Protein AF-A0A357C9I3-F1 (afdb_monomer)

Structure (mmCIF, N/CA/C/O backbone):
data_AF-A0A357C9I3-F1
#
_entry.id   AF-A0A357C9I3-F1
#
loop_
_atom_site.group_PDB
_atom_site.id
_atom_site.type_symbol
_atom_site.label_atom_id
_atom_site.label_alt_id
_atom_site.label_comp_id
_atom_site.label_asym_id
_atom_site.label_entity_id
_atom_site.label_seq_id
_atom_site.pdbx_PDB_ins_code
_atom_site.Cartn_x
_atom_site.Cartn_y
_atom_site.Cartn_z
_atom_site.occupancy
_atom_site.B_iso_or_equiv
_atom_site.auth_seq_id
_atom_site.auth_comp_id
_atom_site.auth_asym_id
_atom_site.auth_atom_id
_atom_site.pdbx_PDB_model_num
ATOM 1 N N . MET A 1 1 ? 7.315 -17.056 65.238 1.00 53.97 1 MET A N 1
ATOM 2 C CA . MET A 1 1 ? 7.729 -16.270 64.051 1.00 53.97 1 MET A CA 1
ATOM 3 C C . MET A 1 1 ? 7.420 -16.934 62.692 1.00 53.97 1 MET A C 1
ATOM 5 O O . MET A 1 1 ? 7.512 -16.251 61.689 1.00 53.97 1 MET A O 1
ATOM 9 N N . LYS A 1 2 ? 6.971 -18.204 62.608 1.00 52.25 2 LYS A N 1
ATOM 10 C CA . LYS A 1 2 ? 6.707 -18.897 61.319 1.00 52.25 2 LYS A CA 1
ATOM 11 C C . LYS A 1 2 ? 5.299 -18.720 60.702 1.00 52.25 2 LYS A C 1
ATOM 13 O O . LYS A 1 2 ? 5.107 -19.086 59.552 1.00 52.25 2 LYS A O 1
ATOM 18 N N . LYS A 1 3 ? 4.317 -18.149 61.418 1.00 48.59 3 LYS A N 1
ATOM 19 C CA . LYS A 1 3 ? 2.920 -18.016 60.932 1.00 48.59 3 LYS A CA 1
ATOM 20 C C . LYS A 1 3 ? 2.647 -16.749 60.100 1.00 48.59 3 LYS A C 1
ATOM 22 O O . LYS A 1 3 ? 1.675 -16.714 59.362 1.00 48.59 3 LYS A O 1
ATOM 27 N N . VAL A 1 4 ? 3.523 -15.743 60.174 1.00 53.44 4 VAL A N 1
ATOM 28 C CA . VAL A 1 4 ? 3.390 -14.475 59.422 1.00 53.44 4 VAL A CA 1
ATOM 29 C C . VAL A 1 4 ? 3.926 -14.606 57.984 1.00 53.44 4 VAL A C 1
ATOM 31 O O . VAL A 1 4 ? 3.469 -13.918 57.079 1.00 5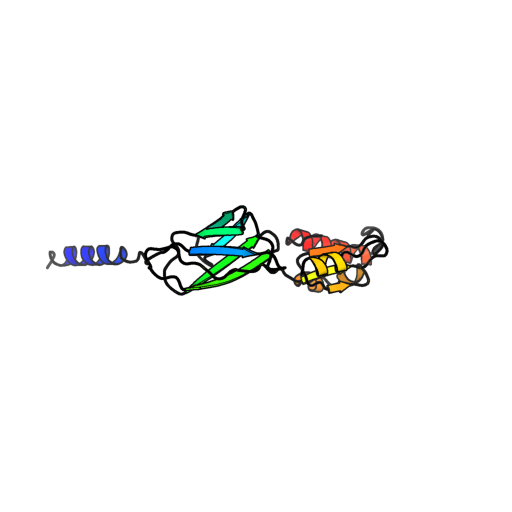3.44 4 VAL A O 1
ATOM 34 N N . MET A 1 5 ? 4.835 -15.558 57.743 1.00 54.00 5 MET A N 1
ATOM 35 C CA . MET A 1 5 ? 5.530 -15.729 56.459 1.00 54.00 5 MET A CA 1
ATOM 36 C C . MET A 1 5 ? 4.681 -16.414 55.371 1.00 54.00 5 MET A C 1
ATOM 38 O O . MET A 1 5 ? 4.987 -16.279 54.195 1.00 54.00 5 MET A O 1
ATOM 42 N N . ILE A 1 6 ? 3.600 -17.113 55.742 1.00 55.16 6 ILE A N 1
ATOM 43 C CA . ILE A 1 6 ? 2.678 -17.770 54.792 1.00 55.16 6 ILE A CA 1
ATOM 44 C C . ILE A 1 6 ? 1.629 -16.779 54.260 1.00 55.16 6 ILE A C 1
ATOM 46 O O . ILE A 1 6 ? 1.282 -16.825 53.083 1.00 55.16 6 ILE A O 1
ATOM 50 N N . GLY A 1 7 ? 1.175 -15.832 55.091 1.00 49.38 7 GLY A N 1
ATOM 51 C CA . GLY A 1 7 ? 0.231 -14.788 54.670 1.00 49.38 7 GLY A CA 1
ATOM 52 C C . GLY A 1 7 ? 0.848 -13.769 53.706 1.00 49.38 7 GLY A C 1
ATOM 53 O O . GLY A 1 7 ? 0.184 -13.329 52.774 1.00 49.38 7 GLY A O 1
ATOM 54 N N . LEU A 1 8 ? 2.136 -13.446 53.877 1.00 55.34 8 LEU A N 1
ATOM 55 C CA . LEU A 1 8 ? 2.838 -12.471 53.032 1.00 55.34 8 LEU A CA 1
ATOM 56 C C . LEU A 1 8 ? 3.082 -12.991 51.601 1.00 55.34 8 LEU A C 1
ATOM 58 O O . LEU A 1 8 ? 2.988 -12.230 50.641 1.00 55.34 8 LEU A O 1
ATOM 62 N N . VAL A 1 9 ? 3.324 -14.299 51.454 1.00 55.66 9 VAL A N 1
ATOM 63 C CA . VAL A 1 9 ? 3.490 -14.967 50.151 1.00 55.66 9 VAL A CA 1
ATOM 64 C C . VAL A 1 9 ? 2.160 -15.040 49.389 1.00 55.66 9 VAL A C 1
ATOM 66 O O . VAL A 1 9 ? 2.145 -14.849 48.178 1.00 55.66 9 VAL A O 1
ATOM 69 N N . LEU A 1 10 ? 1.032 -15.227 50.084 1.00 53.56 10 LEU A N 1
ATOM 70 C CA . LEU A 1 10 ? -0.309 -15.272 49.481 1.00 53.56 10 LEU A CA 1
ATOM 71 C C . LEU A 1 10 ? -0.812 -13.894 49.013 1.00 53.56 10 LEU A C 1
ATOM 73 O O . LEU A 1 10 ? -1.481 -13.809 47.987 1.00 53.56 10 LEU A O 1
ATOM 77 N N . VAL A 1 11 ? -0.445 -12.814 49.713 1.00 53.75 11 VAL A N 1
ATOM 78 C CA . VAL A 1 11 ? -0.738 -11.433 49.282 1.00 53.75 11 VAL A CA 1
ATOM 79 C C . VAL A 1 11 ? 0.125 -11.036 48.081 1.00 53.75 11 VAL A C 1
ATOM 81 O O . VAL A 1 11 ? -0.396 -10.456 47.133 1.00 53.75 11 VAL A O 1
ATOM 84 N N . MET A 1 12 ? 1.409 -11.417 48.050 1.00 53.62 12 MET A N 1
ATOM 85 C CA . MET A 1 12 ? 2.245 -11.231 46.853 1.00 53.62 12 MET A CA 1
ATOM 86 C C . MET A 1 12 ? 1.734 -12.039 45.653 1.00 53.62 12 MET A C 1
ATOM 88 O O . MET A 1 12 ? 1.769 -11.524 44.542 1.00 53.62 12 MET A O 1
ATOM 92 N N . LEU A 1 13 ? 1.196 -13.248 45.865 1.00 48.06 13 LEU A N 1
ATOM 93 C CA . LEU A 1 13 ? 0.615 -14.080 44.803 1.00 48.06 13 LEU A CA 1
ATOM 94 C C . LEU A 1 13 ? -0.711 -13.514 44.252 1.00 48.06 13 LEU A C 1
ATOM 96 O O . LEU A 1 13 ? -1.025 -13.745 43.091 1.00 48.06 13 LEU A O 1
ATOM 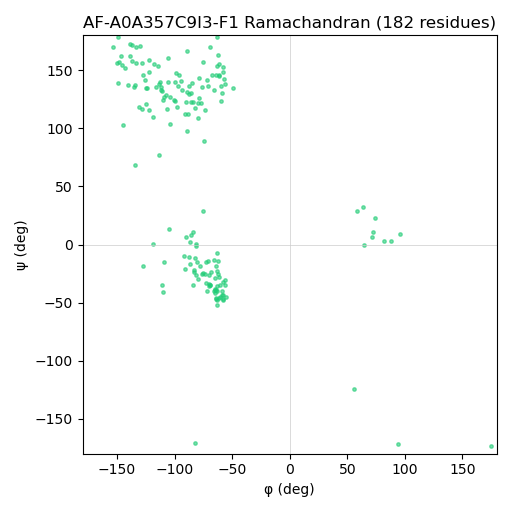100 N N . PHE A 1 14 ? -1.462 -12.734 45.040 1.00 47.94 14 PHE A N 1
ATOM 101 C CA . PHE A 1 14 ? -2.688 -12.057 44.588 1.00 47.94 14 PHE A CA 1
ATOM 102 C C . PHE A 1 14 ? -2.413 -10.765 43.798 1.00 47.94 14 PHE A C 1
ATOM 104 O O . PHE A 1 14 ? -3.178 -10.419 42.902 1.00 47.94 14 PHE A O 1
ATOM 111 N N . VAL A 1 15 ? -1.311 -10.062 44.083 1.00 49.22 15 VAL A N 1
ATOM 112 C CA . VAL A 1 15 ? -0.954 -8.804 43.394 1.00 49.22 15 VAL A CA 1
ATOM 113 C C . VAL A 1 15 ? -0.451 -9.046 41.964 1.00 49.22 15 VAL A C 1
ATOM 115 O O . VAL A 1 15 ? -0.628 -8.186 41.104 1.00 49.22 15 VAL A O 1
ATOM 118 N N . VAL A 1 16 ? 0.097 -10.229 41.660 1.00 50.94 16 VAL A N 1
ATOM 119 C CA . VAL A 1 16 ? 0.537 -10.579 40.292 1.00 50.94 16 VAL A CA 1
ATOM 120 C C . VAL A 1 16 ? -0.622 -10.851 39.319 1.00 50.94 16 VAL A C 1
ATOM 122 O O . VAL A 1 16 ? -0.405 -10.845 38.111 1.00 50.94 16 VAL A O 1
ATOM 125 N N . LEU A 1 17 ? -1.850 -11.056 39.815 1.00 48.12 17 LEU A N 1
ATOM 126 C CA . LEU A 1 17 ? -3.040 -11.340 38.995 1.00 48.12 17 LEU A CA 1
ATOM 127 C C . LEU A 1 17 ? -3.837 -10.086 38.590 1.00 48.12 17 LEU A C 1
ATOM 129 O O . LEU A 1 17 ? -4.704 -10.170 37.723 1.00 48.12 17 LEU A O 1
ATOM 133 N N . SER A 1 18 ? -3.530 -8.915 39.153 1.00 48.78 18 SER A N 1
ATOM 134 C CA . SER A 1 18 ? -4.295 -7.673 38.930 1.00 48.78 18 SER A CA 1
ATOM 135 C C . SER A 1 18 ? -3.876 -6.879 37.684 1.00 48.78 18 SER A C 1
ATOM 137 O O . SER A 1 18 ? -4.330 -5.757 37.484 1.00 48.78 18 SER A O 1
ATOM 139 N N . GLY A 1 19 ? -3.009 -7.438 36.835 1.00 47.47 19 GLY A N 1
ATOM 140 C CA . GLY A 1 19 ? -2.502 -6.781 35.626 1.00 47.47 19 GLY A CA 1
ATOM 141 C C . GLY A 1 19 ? -3.397 -6.900 34.388 1.00 47.47 19 GLY A C 1
ATOM 142 O O . GLY A 1 19 ? -2.937 -6.591 33.289 1.00 47.47 19 GLY A O 1
ATOM 143 N N . CYS A 1 20 ? -4.643 -7.372 34.513 1.00 57.47 20 CYS A N 1
ATOM 144 C CA . CYS A 1 20 ? -5.569 -7.402 33.381 1.00 57.47 20 CYS A CA 1
ATOM 145 C C . CYS A 1 20 ? -6.052 -5.971 33.101 1.00 57.47 20 CYS A C 1
ATOM 147 O O . CYS A 1 20 ? -7.018 -5.498 33.694 1.00 57.47 20 CYS A O 1
ATOM 149 N N . GLY A 1 21 ? -5.311 -5.254 32.253 1.00 73.12 21 GLY A N 1
ATOM 150 C CA . GLY A 1 21 ? -5.706 -3.931 31.785 1.00 73.12 21 GLY A CA 1
ATOM 151 C C . GLY A 1 21 ? -7.083 -3.991 31.132 1.00 73.12 21 GLY A C 1
ATOM 152 O O . GLY A 1 21 ? -7.385 -4.924 30.388 1.00 73.12 21 GLY A O 1
ATOM 153 N N . GLU A 1 22 ? -7.916 -2.999 31.426 1.00 90.31 22 GLU A N 1
ATOM 154 C CA . GLU A 1 22 ? -9.251 -2.887 30.852 1.00 90.31 22 GLU A CA 1
ATOM 155 C C . GLU A 1 22 ? -9.175 -2.847 29.317 1.00 90.31 22 GLU A C 1
ATOM 157 O O . GLU A 1 22 ? -8.253 -2.262 28.739 1.00 90.31 22 GLU A O 1
ATOM 162 N N . THR A 1 23 ? -10.134 -3.486 28.647 1.00 94.38 23 THR A N 1
ATOM 163 C CA . THR A 1 23 ? -10.193 -3.538 27.182 1.00 94.38 23 THR A CA 1
ATOM 164 C C . THR A 1 23 ? -11.565 -3.117 26.669 1.00 94.38 23 THR A C 1
ATOM 166 O O . THR A 1 23 ? -12.560 -3.206 27.385 1.00 94.38 23 THR A O 1
ATOM 169 N N . ALA A 1 24 ? -11.619 -2.662 25.419 1.00 96.31 24 ALA A N 1
ATOM 170 C CA . ALA A 1 24 ? -12.849 -2.320 24.717 1.00 96.31 24 ALA A CA 1
ATOM 171 C C . ALA A 1 24 ? -12.822 -2.836 23.268 1.00 96.31 24 ALA A C 1
ATOM 173 O O . ALA A 1 24 ? -11.804 -3.328 22.770 1.00 96.31 24 ALA A O 1
ATOM 174 N N . THR A 1 25 ? -13.964 -2.726 22.590 1.00 97.56 25 THR A N 1
ATOM 175 C CA . THR A 1 25 ? -14.079 -3.008 21.153 1.00 97.56 25 THR A CA 1
ATOM 176 C C . THR A 1 25 ? -13.901 -1.717 20.365 1.00 97.56 25 THR A C 1
ATOM 178 O O . THR A 1 25 ? -14.527 -0.711 20.689 1.00 97.56 25 THR A O 1
ATOM 181 N N . VAL A 1 26 ? -13.079 -1.754 19.319 1.00 98.25 26 VAL A N 1
ATOM 182 C CA . VAL A 1 26 ? -12.890 -0.654 18.366 1.00 98.25 26 VAL A CA 1
ATOM 183 C C . VAL A 1 26 ? -13.452 -1.065 17.013 1.00 98.25 26 VAL A C 1
ATOM 185 O O . VAL A 1 26 ? -13.180 -2.162 16.524 1.00 98.25 26 VAL A O 1
ATOM 188 N N . THR A 1 27 ? -14.229 -0.187 16.397 1.00 98.56 27 THR A N 1
ATOM 189 C CA . THR A 1 27 ? -14.770 -0.350 15.048 1.00 98.56 27 THR A CA 1
ATOM 190 C C . THR A 1 27 ? -14.333 0.803 14.162 1.00 98.56 27 THR A C 1
ATOM 192 O O . THR A 1 27 ? -13.932 1.852 14.653 1.00 98.56 27 THR A O 1
ATOM 195 N N . GLY A 1 28 ? -14.353 0.611 12.849 1.00 98.38 28 GLY A N 1
ATOM 196 C CA . GLY A 1 28 ? -14.034 1.681 11.911 1.00 98.38 28 GLY A CA 1
ATOM 197 C C . GLY A 1 28 ? -14.001 1.197 10.472 1.00 98.38 28 GLY A C 1
ATOM 198 O O . GLY A 1 28 ? -14.314 0.037 10.191 1.00 98.38 28 GLY A O 1
ATOM 199 N N . TYR A 1 29 ? -13.587 2.087 9.573 1.00 98.56 29 TYR A N 1
ATOM 200 C CA . TYR A 1 29 ? -13.533 1.838 8.135 1.00 98.56 29 TYR A CA 1
ATOM 201 C C . TYR A 1 29 ? -12.145 2.115 7.576 1.00 98.56 29 TYR A C 1
ATOM 203 O O . TYR A 1 29 ? -11.485 3.082 7.966 1.00 98.56 29 TYR A O 1
ATOM 211 N N . ILE A 1 30 ? -11.736 1.270 6.635 1.00 98.62 30 ILE A N 1
ATOM 212 C CA . ILE A 1 30 ? -10.530 1.455 5.836 1.00 98.62 30 ILE A CA 1
ATOM 213 C C . ILE A 1 30 ? -10.941 1.785 4.403 1.00 98.62 30 ILE A C 1
ATOM 215 O O . ILE A 1 30 ? -11.654 1.003 3.772 1.00 98.62 30 ILE A O 1
ATOM 219 N N . MET A 1 31 ? -10.447 2.911 3.891 1.00 97.44 31 MET A N 1
ATOM 220 C CA . MET A 1 31 ? -10.715 3.392 2.534 1.00 97.44 31 MET A CA 1
ATOM 221 C C . MET A 1 31 ? -9.451 3.389 1.674 1.00 97.44 31 MET A C 1
ATOM 223 O O . MET A 1 31 ? -8.328 3.488 2.180 1.00 97.44 31 MET A O 1
ATOM 227 N N . ALA A 1 32 ? -9.640 3.278 0.363 1.00 95.62 32 ALA A N 1
ATOM 228 C CA . ALA A 1 32 ? -8.586 3.348 -0.636 1.00 95.62 32 ALA A CA 1
ATOM 229 C C . ALA A 1 32 ? -7.997 4.772 -0.738 1.00 95.62 32 ALA A C 1
ATOM 231 O O . ALA A 1 32 ? -8.551 5.720 -0.175 1.00 95.62 32 ALA A O 1
ATOM 232 N N . PRO A 1 33 ? -6.885 4.970 -1.470 1.00 92.81 33 PRO A N 1
ATOM 233 C CA . PRO A 1 33 ? -6.249 6.279 -1.639 1.00 92.81 33 PRO A CA 1
ATOM 234 C C . PRO A 1 33 ? -7.077 7.353 -2.360 1.00 92.81 33 PRO A C 1
ATOM 236 O O . PRO A 1 33 ? -6.680 8.515 -2.343 1.00 92.81 33 PRO A O 1
ATOM 239 N N . ASN A 1 34 ? -8.245 7.049 -2.921 1.00 90.56 34 ASN A N 1
ATOM 240 C CA . ASN A 1 34 ? -9.210 8.080 -3.323 1.00 90.56 34 ASN A CA 1
ATOM 241 C C . ASN A 1 34 ? -10.053 8.581 -2.132 1.00 90.56 34 ASN A C 1
ATOM 243 O O . ASN A 1 34 ? -10.397 9.755 -2.071 1.00 90.56 34 ASN A O 1
ATOM 247 N N . GLY A 1 35 ? -10.236 7.759 -1.095 1.00 90.75 35 GLY A N 1
ATOM 248 C CA . GLY A 1 35 ? -11.065 8.043 0.079 1.00 90.75 35 GLY A CA 1
ATOM 249 C C . GLY A 1 35 ? -12.534 7.646 -0.087 1.00 90.75 35 GLY A C 1
ATOM 250 O O . GLY A 1 35 ? -13.314 7.881 0.831 1.00 90.75 35 GLY A O 1
ATOM 251 N N . GLU A 1 36 ? -12.892 7.044 -1.220 1.00 91.19 36 GLU A N 1
ATOM 252 C CA . GLU A 1 36 ? -14.270 6.701 -1.586 1.00 91.19 36 GLU A CA 1
ATOM 253 C C . GLU A 1 36 ? -14.496 5.188 -1.560 1.00 91.19 36 GLU A C 1
ATOM 255 O O . GLU A 1 36 ? -15.511 4.722 -1.041 1.00 91.19 36 GLU A O 1
ATOM 260 N N . ASP A 1 37 ? -13.524 4.411 -2.047 1.00 94.69 37 ASP A N 1
ATOM 261 C CA . ASP A 1 37 ? -13.685 2.965 -2.166 1.00 94.69 37 ASP A CA 1
ATOM 262 C C . ASP A 1 37 ? -13.319 2.228 -0.868 1.00 94.69 37 ASP A C 1
ATOM 264 O O . ASP A 1 37 ? -12.220 2.421 -0.329 1.00 94.69 37 ASP A O 1
ATOM 268 N N . PRO A 1 38 ? -14.181 1.325 -0.369 1.00 97.62 38 PRO A N 1
ATOM 269 C CA . PRO A 1 38 ? -13.877 0.518 0.802 1.00 97.62 38 PRO A CA 1
ATOM 270 C C . PRO A 1 38 ? -12.816 -0.545 0.496 1.00 97.62 38 PRO A C 1
ATOM 272 O O . PRO A 1 38 ? -12.900 -1.279 -0.489 1.00 97.62 38 PRO A O 1
ATOM 275 N N . VAL A 1 39 ? -11.844 -0.710 1.396 1.00 98.19 39 VAL A N 1
ATOM 276 C CA . VAL A 1 39 ? -10.805 -1.740 1.245 1.00 98.19 39 VAL A CA 1
ATOM 277 C C . VAL A 1 39 ? -11.238 -3.026 1.932 1.00 98.19 39 VAL A C 1
ATOM 279 O O . VAL A 1 39 ? -11.285 -3.106 3.161 1.00 98.19 39 VAL A O 1
ATOM 282 N N . VAL A 1 40 ? -11.498 -4.062 1.139 1.00 98.44 40 VAL A N 1
ATOM 283 C CA . VAL A 1 40 ? -11.936 -5.382 1.614 1.00 98.44 40 VAL A CA 1
ATOM 284 C C . VAL A 1 40 ? -10.748 -6.287 1.961 1.00 98.44 40 VAL A C 1
ATOM 286 O O . VAL A 1 40 ? -9.765 -6.397 1.218 1.00 98.44 40 VAL A O 1
ATOM 289 N N . GLY A 1 41 ? -10.845 -6.989 3.092 1.00 98.44 41 GLY A N 1
ATOM 290 C CA . GLY A 1 41 ? -9.839 -7.946 3.545 1.00 98.44 41 GLY A CA 1
ATOM 291 C C . GLY A 1 41 ? -8.478 -7.314 3.840 1.00 98.44 41 GLY A C 1
ATOM 292 O O . GLY A 1 41 ? -7.456 -7.946 3.572 1.00 98.44 41 GLY A O 1
ATOM 293 N N . ALA A 1 42 ? -8.450 -6.064 4.305 1.00 98.62 42 ALA A N 1
ATOM 294 C CA . ALA A 1 42 ? -7.274 -5.463 4.923 1.00 98.62 42 ALA A CA 1
ATOM 295 C C . ALA A 1 42 ? -7.127 -6.007 6.345 1.00 98.62 42 ALA A C 1
ATOM 297 O O . ALA A 1 42 ? -8.107 -6.068 7.089 1.00 98.62 42 ALA A O 1
ATOM 298 N N . THR A 1 43 ? -5.911 -6.374 6.734 1.00 98.75 43 THR A N 1
ATOM 299 C CA . THR A 1 43 ? -5.609 -6.776 8.110 1.00 98.75 43 THR A CA 1
ATOM 300 C C . THR A 1 43 ? -5.462 -5.525 8.957 1.00 98.75 43 THR A C 1
ATOM 302 O O . THR A 1 43 ? -4.597 -4.706 8.665 1.00 98.75 43 THR A O 1
ATOM 305 N N . VAL A 1 44 ? -6.272 -5.384 10.006 1.00 98.75 44 VAL A N 1
ATOM 306 C CA . VAL A 1 44 ? -6.189 -4.286 10.979 1.00 98.75 44 VAL A CA 1
ATOM 307 C C . VAL A 1 44 ? -5.667 -4.845 12.296 1.00 98.75 44 VAL A C 1
ATOM 309 O O . VAL A 1 44 ? -6.221 -5.819 12.801 1.00 98.75 44 VAL A O 1
ATOM 312 N N . SER A 1 45 ? -4.615 -4.258 12.858 1.00 98.62 45 SER A N 1
ATOM 313 C CA . SER A 1 45 ? -3.956 -4.731 14.077 1.00 98.62 45 SER A CA 1
ATOM 314 C C . SER A 1 45 ? -3.606 -3.593 15.030 1.00 98.62 45 SER A C 1
ATOM 316 O O . SER A 1 45 ? -3.475 -2.437 14.627 1.00 98.62 45 SER A O 1
ATOM 318 N N . VAL A 1 46 ? -3.442 -3.913 16.315 1.00 98.44 46 VAL A N 1
ATOM 319 C CA . VAL A 1 46 ? -2.880 -2.971 17.294 1.00 98.44 46 VAL A CA 1
ATOM 320 C C . VAL A 1 46 ? -1.363 -3.139 17.327 1.00 98.44 46 VAL A C 1
ATOM 322 O O . VAL A 1 46 ? -0.861 -4.231 17.594 1.00 98.44 46 VAL A O 1
ATOM 325 N N . LYS A 1 47 ? -0.613 -2.062 17.078 1.00 96.81 47 LYS A N 1
ATOM 326 C CA . LYS A 1 47 ? 0.850 -2.110 16.956 1.00 96.81 47 LYS A CA 1
ATOM 327 C C . LYS A 1 47 ? 1.500 -2.655 18.230 1.00 96.81 47 LYS A C 1
ATOM 329 O O . LYS A 1 47 ? 1.198 -2.209 19.337 1.00 96.81 47 LYS A O 1
ATOM 334 N N . GLY A 1 48 ? 2.397 -3.627 18.062 1.00 94.62 48 GLY A N 1
ATOM 335 C CA . GLY A 1 48 ? 3.084 -4.294 19.172 1.00 94.62 48 GLY A CA 1
ATOM 336 C C . GLY A 1 48 ? 2.203 -5.250 19.983 1.00 94.62 48 GLY A C 1
ATOM 337 O O . GLY A 1 48 ? 2.625 -5.691 21.049 1.00 94.62 48 GLY A O 1
ATOM 338 N N . LYS A 1 49 ? 0.991 -5.575 19.511 1.00 93.19 49 LYS A N 1
ATOM 339 C CA . LYS A 1 49 ? 0.078 -6.522 20.165 1.00 93.19 49 LYS A CA 1
ATOM 340 C C . LYS A 1 49 ? -0.371 -7.589 19.169 1.00 93.19 49 LYS A C 1
ATOM 342 O O . LYS A 1 49 ? -0.589 -7.301 17.999 1.00 93.19 49 LYS A O 1
ATOM 347 N N . GLY A 1 50 ? -0.581 -8.817 19.639 1.00 94.62 50 GLY A N 1
ATOM 348 C CA . GLY A 1 50 ? -1.127 -9.923 18.836 1.00 94.62 50 GLY A CA 1
ATOM 349 C C . GLY A 1 50 ? -2.636 -9.819 18.570 1.00 94.62 50 GLY A C 1
ATOM 350 O O . GLY A 1 50 ? -3.305 -10.841 18.487 1.00 94.62 50 GLY A O 1
ATOM 351 N N . ILE A 1 51 ? -3.185 -8.601 18.515 1.00 97.56 51 ILE A N 1
ATOM 352 C CA . ILE A 1 51 ? -4.618 -8.332 18.356 1.00 97.56 51 ILE A CA 1
ATOM 353 C C . ILE A 1 51 ? -4.839 -7.840 16.931 1.00 97.56 51 ILE A C 1
ATOM 355 O O . ILE A 1 51 ? -4.336 -6.773 16.565 1.00 97.56 51 ILE A O 1
ATOM 359 N N . SER A 1 52 ? -5.593 -8.601 16.142 1.00 98.44 52 SER A N 1
ATOM 360 C CA . SER A 1 52 ? -5.907 -8.262 14.757 1.00 98.44 52 SER A CA 1
ATOM 361 C C . SER A 1 52 ? -7.296 -8.737 14.332 1.00 98.44 52 SER A C 1
ATOM 363 O O . SER A 1 52 ? -7.929 -9.570 14.978 1.00 98.44 52 SER A O 1
ATOM 365 N N . THR A 1 53 ? -7.780 -8.162 13.238 1.00 98.75 53 THR A N 1
ATOM 366 C CA . THR A 1 53 ? -9.017 -8.527 12.544 1.00 98.75 53 THR A CA 1
ATOM 367 C C . THR A 1 53 ? -8.849 -8.240 11.049 1.00 98.75 53 THR A C 1
ATOM 369 O O . THR A 1 53 ? -7.809 -7.730 10.624 1.00 98.75 53 THR A O 1
ATOM 372 N N . THR A 1 54 ? -9.865 -8.536 10.241 1.00 98.69 54 THR A N 1
ATOM 373 C CA . THR A 1 54 ? -9.893 -8.170 8.817 1.00 98.69 54 THR A CA 1
ATOM 374 C C . THR A 1 54 ? -11.113 -7.318 8.491 1.00 98.69 54 THR A C 1
ATOM 376 O O . THR A 1 54 ? -12.159 -7.446 9.129 1.00 98.69 54 THR A O 1
ATOM 379 N N . THR A 1 55 ? -10.982 -6.418 7.518 1.00 98.81 55 THR A N 1
ATOM 380 C CA . THR A 1 55 ? -12.122 -5.640 7.024 1.00 98.81 55 THR A CA 1
ATOM 381 C C . THR A 1 55 ? -13.067 -6.512 6.200 1.00 98.81 55 THR A C 1
ATOM 383 O O . THR A 1 55 ? -12.643 -7.367 5.420 1.00 98.81 55 THR A O 1
ATOM 386 N N . ASN A 1 56 ? -14.367 -6.280 6.356 1.00 98.56 56 ASN A N 1
ATOM 387 C CA . ASN A 1 56 ? -15.416 -6.975 5.616 1.00 98.56 56 ASN A CA 1
ATOM 388 C C . ASN A 1 56 ? -15.648 -6.359 4.214 1.00 98.56 56 ASN A C 1
ATOM 390 O O . ASN A 1 56 ? -14.907 -5.480 3.773 1.00 98.56 56 ASN A O 1
ATOM 394 N N . GLY A 1 57 ? -16.709 -6.796 3.523 1.00 97.81 57 GLY A N 1
ATOM 395 C CA . GLY A 1 57 ? -17.083 -6.321 2.181 1.00 97.81 57 GLY A CA 1
ATOM 396 C C . GLY A 1 57 ? -17.446 -4.833 2.073 1.00 97.81 57 GLY A C 1
ATOM 397 O O . GLY A 1 57 ? -17.481 -4.305 0.971 1.00 97.81 57 GLY A O 1
ATOM 398 N N . THR A 1 58 ? -17.681 -4.146 3.193 1.00 97.69 58 THR A N 1
ATOM 399 C CA . THR A 1 58 ? -17.924 -2.694 3.234 1.00 97.69 58 THR A CA 1
ATOM 400 C C . THR A 1 58 ? -16.711 -1.926 3.763 1.00 97.69 58 THR A C 1
ATOM 402 O O . THR A 1 58 ? -16.844 -0.777 4.174 1.00 97.69 58 THR A O 1
ATOM 405 N N . GLY A 1 59 ? -15.541 -2.570 3.862 1.00 98.31 59 GLY A N 1
ATOM 406 C CA . GLY A 1 59 ? -14.324 -1.973 4.420 1.00 98.31 59 GLY A CA 1
ATOM 407 C C . GLY A 1 59 ? -14.361 -1.770 5.937 1.00 98.31 59 GLY A C 1
ATOM 408 O O . GLY A 1 59 ? -13.438 -1.179 6.500 1.00 98.31 59 GLY A O 1
ATOM 409 N N . ARG A 1 60 ? -15.404 -2.263 6.619 1.00 98.62 60 ARG A N 1
ATOM 410 C CA . ARG A 1 60 ? -15.582 -2.103 8.063 1.00 98.62 60 ARG A CA 1
ATOM 411 C C . ARG A 1 60 ? -14.826 -3.186 8.818 1.00 98.62 60 ARG A C 1
ATOM 413 O O . ARG A 1 60 ? -14.884 -4.357 8.442 1.00 98.62 60 ARG A O 1
ATOM 420 N N . TYR A 1 61 ? -14.184 -2.821 9.920 1.00 98.75 61 TYR A N 1
ATOM 421 C CA . TYR A 1 61 ? -13.576 -3.764 10.855 1.00 98.75 61 TYR A CA 1
ATOM 422 C C . TYR A 1 61 ? -14.216 -3.681 12.245 1.00 98.75 61 TYR A C 1
ATOM 424 O O . TYR A 1 61 ? -14.757 -2.649 12.646 1.00 98.75 61 TYR A O 1
ATOM 432 N N . THR A 1 62 ? -14.117 -4.784 12.987 1.00 98.50 62 THR A N 1
ATOM 433 C CA . THR A 1 62 ? -14.435 -4.865 14.418 1.00 98.50 62 THR A CA 1
ATOM 434 C C . THR A 1 62 ? -13.267 -5.557 15.113 1.00 98.50 62 THR A C 1
ATOM 436 O O . THR A 1 62 ? -12.952 -6.705 14.798 1.00 98.50 62 THR A O 1
ATOM 439 N N . LEU A 1 63 ? -12.612 -4.851 16.032 1.00 97.75 63 LEU A N 1
ATOM 440 C CA . LEU A 1 63 ? -11.412 -5.281 16.743 1.00 97.75 63 LEU A CA 1
ATOM 441 C C . LEU A 1 63 ? -11.714 -5.346 18.244 1.00 97.75 63 LEU A C 1
ATOM 443 O O . LEU A 1 63 ? -11.935 -4.320 18.884 1.00 97.75 63 LEU A O 1
ATOM 447 N N . ALA A 1 64 ? -11.769 -6.554 18.796 1.00 96.31 64 ALA A N 1
ATOM 448 C CA . ALA A 1 64 ? -12.080 -6.784 20.206 1.00 96.31 64 ALA A CA 1
ATOM 449 C C . ALA A 1 64 ? -10.818 -6.773 21.085 1.00 96.31 64 ALA A C 1
ATOM 451 O O . ALA A 1 64 ? -9.698 -6.888 20.586 1.00 96.31 64 ALA A O 1
ATOM 452 N N . ASN A 1 65 ? -11.015 -6.700 22.405 1.00 94.88 65 ASN A N 1
ATOM 453 C CA . ASN A 1 65 ? -9.962 -6.811 23.422 1.00 94.88 65 ASN A CA 1
ATOM 454 C C . ASN A 1 65 ? -8.840 -5.767 23.285 1.00 94.88 65 ASN A C 1
ATOM 456 O O . ASN A 1 65 ? -7.701 -6.014 23.678 1.00 94.88 65 ASN A O 1
ATOM 460 N N . VAL A 1 66 ? -9.146 -4.588 22.738 1.00 96.75 66 VAL A N 1
ATOM 461 C CA . VAL A 1 66 ? -8.175 -3.505 22.580 1.00 96.75 66 VAL A CA 1
ATOM 462 C C . VAL A 1 66 ? -7.968 -2.827 23.938 1.00 96.75 66 VAL A C 1
ATOM 464 O O . VAL A 1 66 ? -8.945 -2.334 24.500 1.00 96.75 66 VAL A O 1
ATOM 467 N N . PRO A 1 67 ? -6.740 -2.764 24.486 1.00 95.50 67 PRO A N 1
ATOM 468 C CA . PRO A 1 67 ? -6.514 -2.138 25.788 1.00 95.50 67 PRO A CA 1
ATOM 469 C C . PRO A 1 67 ? -6.884 -0.656 25.799 1.00 95.50 67 PRO A C 1
ATOM 471 O O . PRO A 1 67 ? -6.658 0.049 24.811 1.00 95.50 67 PRO A O 1
ATOM 474 N N . THR A 1 68 ? -7.410 -0.179 26.923 1.00 95.25 68 THR A N 1
ATOM 475 C CA . THR A 1 68 ? -7.712 1.241 27.123 1.00 95.25 68 THR A CA 1
ATOM 476 C C . THR A 1 68 ? -6.450 2.110 27.055 1.00 95.25 68 THR A C 1
ATOM 478 O O . THR A 1 68 ? -5.311 1.635 27.094 1.00 95.25 68 THR A O 1
ATOM 481 N N . GLY A 1 69 ? -6.647 3.412 26.869 1.00 95.56 69 GLY A N 1
ATOM 482 C CA . GLY A 1 69 ? -5.604 4.389 26.585 1.00 95.56 69 GLY A CA 1
ATOM 483 C C . GLY A 1 69 ? -5.407 4.651 25.090 1.00 95.56 69 GLY A C 1
ATOM 484 O O . GLY A 1 69 ? -6.178 4.220 24.233 1.00 95.56 69 GLY A O 1
ATOM 485 N N . LYS A 1 70 ? -4.353 5.404 24.771 1.00 97.25 70 LYS A N 1
ATOM 486 C CA . LYS A 1 70 ? -3.997 5.759 23.394 1.00 97.25 70 LYS A CA 1
ATOM 487 C C . LYS A 1 70 ? -3.399 4.542 22.682 1.00 97.25 70 LYS A C 1
ATOM 489 O O . LYS A 1 70 ? -2.331 4.071 23.064 1.00 97.25 70 LYS A O 1
ATOM 494 N N . GLN A 1 71 ? -4.071 4.055 21.644 1.00 98.00 71 GLN A N 1
ATOM 495 C CA . GLN A 1 71 ? -3.639 2.905 20.851 1.00 98.00 71 GLN A CA 1
ATOM 496 C C . GLN A 1 71 ? -3.264 3.338 19.437 1.00 98.00 71 GLN A C 1
ATOM 498 O O . GLN A 1 71 ? -3.949 4.163 18.840 1.00 98.00 71 GLN A O 1
ATOM 503 N N . THR A 1 72 ? -2.188 2.764 18.896 1.00 98.44 72 THR A N 1
ATOM 504 C CA . THR A 1 72 ? -1.840 2.899 17.474 1.00 98.44 72 THR A CA 1
ATOM 505 C C . THR A 1 72 ? -2.332 1.657 16.752 1.00 98.44 72 THR A C 1
ATOM 507 O O . THR A 1 72 ? -1.903 0.546 17.073 1.00 98.44 72 THR A O 1
ATOM 510 N N . LEU A 1 73 ? -3.241 1.844 15.804 1.00 98.62 73 LEU A N 1
ATOM 511 C CA . LEU A 1 73 ? -3.703 0.797 14.908 1.00 98.62 73 LEU A CA 1
ATOM 512 C C . LEU A 1 73 ? -2.956 0.913 13.581 1.00 98.62 73 LEU A C 1
ATOM 514 O O . LEU A 1 73 ? -2.610 2.009 13.139 1.00 98.62 73 LEU A O 1
ATOM 518 N N . GLN A 1 74 ? -2.722 -0.231 12.954 1.00 98.50 74 GLN A N 1
ATOM 519 C CA . GLN A 1 74 ? -2.173 -0.337 11.613 1.00 98.50 74 GLN A CA 1
ATOM 520 C C . GLN A 1 74 ? -3.130 -1.169 10.766 1.00 98.50 74 GLN A C 1
ATOM 522 O O . GLN A 1 74 ? -3.588 -2.219 11.209 1.00 98.50 74 GLN A O 1
ATOM 527 N N . ALA A 1 75 ? -3.415 -0.717 9.551 1.00 98.62 75 ALA A N 1
ATOM 528 C CA . ALA A 1 75 ? -4.095 -1.522 8.548 1.00 98.62 75 ALA A CA 1
ATOM 529 C C . ALA A 1 75 ? -3.148 -1.808 7.378 1.00 98.62 75 ALA A C 1
ATOM 531 O O . ALA A 1 75 ? -2.415 -0.911 6.965 1.00 98.62 75 ALA A O 1
ATOM 532 N N . VAL A 1 76 ? -3.154 -3.037 6.853 1.00 98.06 76 VAL A N 1
ATOM 533 C CA . VAL A 1 76 ? -2.284 -3.482 5.749 1.00 98.06 76 VAL A CA 1
ATOM 534 C C . VAL A 1 76 ? -3.077 -4.283 4.715 1.00 98.06 76 VAL A C 1
ATOM 536 O O . VAL A 1 76 ? -3.857 -5.172 5.065 1.00 98.06 76 VAL A O 1
ATOM 539 N N . LYS A 1 77 ? -2.845 -3.993 3.431 1.00 97.31 77 LYS A N 1
ATOM 540 C CA . LYS A 1 77 ? -3.342 -4.757 2.280 1.00 97.31 77 LYS A CA 1
ATOM 541 C C . LYS A 1 77 ? -2.294 -4.735 1.164 1.00 97.31 77 LYS A C 1
ATOM 543 O O . LYS A 1 77 ? -2.160 -3.739 0.459 1.00 97.31 77 LYS A O 1
ATOM 548 N N . GLY A 1 78 ? -1.547 -5.828 1.000 1.00 93.94 78 GLY A N 1
ATOM 549 C CA . GLY A 1 78 ? -0.427 -5.873 0.050 1.00 93.94 78 GLY A CA 1
ATOM 550 C C . GLY A 1 78 ? 0.576 -4.748 0.328 1.00 93.94 78 GLY A C 1
ATOM 551 O O . GLY A 1 78 ? 1.025 -4.586 1.464 1.00 93.94 78 GLY A O 1
ATOM 552 N N . ASN A 1 79 ? 0.857 -3.927 -0.688 1.00 93.44 79 ASN A N 1
ATOM 553 C CA . ASN A 1 79 ? 1.761 -2.782 -0.564 1.00 93.44 79 ASN A CA 1
ATOM 554 C C . ASN A 1 79 ? 1.124 -1.519 0.036 1.00 93.44 79 ASN A C 1
ATOM 556 O O . ASN A 1 79 ? 1.824 -0.527 0.267 1.00 93.44 79 ASN A O 1
ATOM 560 N N . PHE A 1 80 ? -0.167 -1.561 0.361 1.00 95.25 80 PHE A N 1
ATOM 561 C CA . PHE A 1 80 ? -0.878 -0.464 1.001 1.00 95.25 80 PHE A CA 1
ATOM 562 C C . PHE A 1 80 ? -0.916 -0.623 2.515 1.00 95.25 80 PHE A C 1
ATOM 564 O O . PHE A 1 80 ? -1.095 -1.723 3.047 1.00 95.25 80 PHE A O 1
ATOM 571 N N . ARG A 1 81 ? -0.754 0.498 3.214 1.00 96.81 81 ARG A N 1
ATOM 572 C CA . ARG A 1 81 ? -0.751 0.568 4.671 1.00 96.81 81 ARG A CA 1
ATOM 573 C C . ARG A 1 81 ? -1.267 1.911 5.169 1.00 96.81 81 ARG A C 1
ATOM 575 O O . ARG A 1 81 ? -1.176 2.914 4.473 1.00 96.81 81 ARG A O 1
ATOM 582 N N . VAL A 1 82 ? -1.769 1.941 6.395 1.00 97.81 82 VAL A N 1
ATOM 583 C CA . VAL A 1 82 ? -2.055 3.182 7.127 1.00 97.81 82 VAL A CA 1
ATOM 584 C C . VAL A 1 82 ? -1.869 2.942 8.619 1.00 97.81 82 VAL A C 1
ATOM 586 O O . VAL A 1 82 ? -2.271 1.899 9.134 1.00 97.81 82 VAL A O 1
ATOM 589 N N . GLU A 1 83 ? -1.262 3.903 9.314 1.00 98.19 83 GLU A N 1
ATOM 590 C CA . GLU A 1 83 ? -1.216 3.944 10.777 1.00 98.19 83 GLU A CA 1
ATOM 591 C C . GLU A 1 83 ? -2.057 5.114 11.283 1.00 98.19 83 GLU A C 1
ATOM 593 O O . GLU A 1 83 ? -1.986 6.223 10.755 1.00 98.19 83 GLU A O 1
ATOM 598 N N . PHE A 1 84 ? -2.860 4.868 12.312 1.00 98.31 84 PHE A N 1
ATOM 599 C CA . PHE A 1 84 ? -3.721 5.877 12.918 1.00 98.31 84 PHE A CA 1
ATOM 600 C C . PHE A 1 84 ? -3.891 5.603 14.411 1.00 98.31 84 PHE A C 1
ATOM 602 O O . PHE A 1 84 ? -3.681 4.494 14.899 1.00 98.31 84 PHE A O 1
ATOM 609 N N . THR A 1 85 ? -4.235 6.642 15.168 1.00 98.12 85 THR A N 1
ATOM 610 C CA . THR A 1 85 ? -4.384 6.544 16.624 1.00 98.12 85 THR A CA 1
ATOM 611 C C . THR A 1 85 ? -5.856 6.566 17.022 1.00 98.12 85 THR A C 1
ATOM 613 O O . THR A 1 85 ? -6.625 7.366 16.497 1.00 98.12 85 THR A O 1
ATOM 616 N N . VAL A 1 86 ? -6.225 5.734 17.997 1.00 97.88 86 VAL A N 1
ATOM 617 C CA . VAL A 1 86 ? -7.544 5.716 18.638 1.00 97.88 86 VAL A CA 1
ATOM 618 C C . VAL A 1 86 ? -7.382 5.881 20.152 1.00 97.88 86 VAL A C 1
ATOM 620 O O . VAL A 1 86 ? -6.529 5.239 20.767 1.00 97.88 86 VAL A O 1
ATOM 623 N N . SER A 1 87 ? -8.199 6.739 20.765 1.00 96.94 87 SER A N 1
ATOM 624 C CA . SER A 1 87 ? -8.269 6.889 22.225 1.00 96.94 87 SER A CA 1
ATOM 625 C C . SER A 1 87 ? -9.301 5.922 22.798 1.00 96.94 87 SER A C 1
ATOM 627 O O . SER A 1 87 ? -10.501 6.196 22.787 1.00 96.94 87 SER A O 1
ATOM 629 N N . VAL A 1 88 ? -8.831 4.780 23.292 1.00 96.69 88 VAL A N 1
ATOM 630 C CA . VAL A 1 88 ? -9.683 3.691 23.769 1.00 96.69 88 VAL A CA 1
ATOM 631 C C . VAL A 1 88 ? -10.036 3.905 25.236 1.00 96.69 88 VAL A C 1
ATOM 633 O O . VAL A 1 88 ? -9.168 4.150 26.067 1.00 96.69 88 VAL A O 1
ATOM 636 N N . HIS A 1 89 ? -11.313 3.823 25.573 1.00 93.38 89 HIS A N 1
ATOM 637 C CA . HIS A 1 89 ? -11.827 4.009 26.924 1.00 93.38 89 HIS A CA 1
ATOM 638 C C . HIS A 1 89 ? -13.025 3.085 27.127 1.00 93.38 89 HIS A C 1
ATOM 640 O O . HIS A 1 89 ? -13.682 2.694 26.165 1.00 93.38 89 HIS A O 1
ATOM 646 N N . ASN A 1 90 ? -13.308 2.707 28.367 1.00 87.75 90 ASN A N 1
ATOM 647 C CA . ASN A 1 90 ? -14.450 1.852 28.636 1.00 87.75 90 ASN A CA 1
ATOM 648 C C . ASN A 1 90 ? -15.732 2.682 28.635 1.00 87.75 90 ASN A C 1
ATOM 650 O O . ASN A 1 90 ? -15.959 3.526 29.499 1.00 87.75 90 ASN A O 1
ATOM 654 N N . SER A 1 91 ? -16.533 2.470 27.598 1.00 79.06 91 SER A N 1
ATOM 655 C CA . SER A 1 91 ? -17.782 3.185 27.332 1.00 79.06 91 SER A CA 1
ATOM 656 C C . SER A 1 91 ? -18.997 2.250 27.307 1.00 79.06 91 SER A C 1
ATOM 658 O O . SER A 1 91 ? -20.106 2.697 27.018 1.00 79.06 91 SER A O 1
ATOM 660 N N . GLY A 1 92 ? -18.805 0.942 27.534 1.00 82.44 92 GLY A N 1
ATOM 661 C CA . GLY A 1 92 ? -19.847 -0.084 27.378 1.00 82.44 92 GLY A CA 1
ATOM 662 C C . GLY A 1 92 ? -20.357 -0.279 25.940 1.00 82.44 92 GLY A C 1
ATOM 663 O O . GLY A 1 92 ? -21.214 -1.126 25.705 1.00 82.44 92 GLY A O 1
ATOM 664 N N . THR A 1 93 ? -19.832 0.475 24.970 1.00 91.31 93 THR A N 1
ATOM 665 C CA . THR A 1 93 ? -20.203 0.430 23.549 1.00 91.31 93 THR A CA 1
ATOM 666 C C . THR A 1 93 ? -18.944 0.400 22.677 1.00 91.31 93 THR A C 1
ATOM 668 O O . THR A 1 93 ? -17.875 0.807 23.134 1.00 91.31 93 THR A O 1
ATOM 671 N N . PRO A 1 94 ? -19.013 -0.106 21.432 1.00 95.56 94 PRO A N 1
ATOM 672 C CA . PRO A 1 94 ? -17.873 -0.042 20.524 1.00 95.56 94 PRO A CA 1
ATOM 673 C C . PRO A 1 94 ? -17.435 1.404 20.265 1.00 95.56 94 PRO A C 1
ATOM 675 O O . PRO A 1 94 ? -18.265 2.282 20.038 1.00 95.56 94 PRO A O 1
ATOM 678 N N . ILE A 1 95 ? -16.126 1.638 20.282 1.00 97.44 95 ILE A N 1
ATOM 679 C CA . ILE A 1 95 ? -15.524 2.934 19.967 1.00 97.44 95 ILE A CA 1
ATOM 680 C C . ILE A 1 95 ? -15.331 3.022 18.459 1.00 97.44 95 ILE A C 1
ATOM 682 O O . ILE A 1 95 ? -14.605 2.206 17.890 1.00 97.44 95 ILE A O 1
ATOM 686 N N . GLU A 1 96 ? -15.917 4.034 17.827 1.00 97.81 96 GLU A N 1
ATOM 687 C CA . GLU A 1 96 ? -15.698 4.289 16.406 1.00 97.81 96 GLU A CA 1
ATOM 688 C C . GLU A 1 96 ? -14.389 5.067 16.202 1.00 97.81 96 GLU A C 1
ATOM 690 O O . GLU A 1 96 ? -14.207 6.185 16.689 1.00 97.81 96 GLU A O 1
ATOM 695 N N . ALA A 1 97 ? -13.450 4.448 15.497 1.00 97.81 97 ALA A N 1
ATOM 696 C CA . ALA A 1 97 ? -12.198 5.046 15.070 1.00 97.81 97 ALA A CA 1
ATOM 697 C C . ALA A 1 97 ? -12.418 6.017 13.896 1.00 97.81 97 ALA A C 1
ATOM 699 O O . ALA A 1 97 ? -13.381 5.865 13.139 1.00 97.81 97 ALA A O 1
ATOM 700 N N . PRO A 1 98 ? -11.504 6.982 13.677 1.00 97.44 98 PRO A N 1
ATOM 701 C CA . PRO A 1 98 ? -11.526 7.784 12.460 1.00 97.44 98 PRO A CA 1
ATOM 702 C C . PRO A 1 98 ? -11.416 6.891 11.217 1.00 97.44 98 PRO A C 1
ATOM 704 O O . PRO A 1 98 ? -10.743 5.857 11.238 1.00 97.44 98 PRO A O 1
ATOM 707 N N . ILE A 1 99 ? -12.044 7.322 10.121 1.00 97.19 99 ILE A N 1
ATOM 708 C CA . ILE A 1 99 ? -11.869 6.684 8.814 1.00 97.19 99 ILE A CA 1
ATOM 709 C C . ILE A 1 99 ? -10.388 6.764 8.442 1.00 97.19 99 ILE A C 1
ATOM 711 O O . ILE A 1 99 ? -9.809 7.852 8.399 1.00 97.19 99 ILE A O 1
ATOM 715 N N . ALA A 1 100 ? -9.777 5.611 8.179 1.00 97.88 100 ALA A N 1
ATOM 716 C CA . ALA A 1 100 ? -8.368 5.528 7.835 1.00 97.88 100 ALA A CA 1
ATOM 717 C C . ALA A 1 100 ? -8.206 5.295 6.333 1.00 97.88 100 ALA A C 1
ATOM 719 O O . ALA A 1 100 ? -8.767 4.360 5.761 1.00 97.88 100 ALA A O 1
ATOM 720 N N . LYS A 1 101 ? -7.413 6.156 5.700 1.00 96.62 101 LYS A N 1
ATOM 721 C CA . LYS A 1 101 ? -7.140 6.126 4.267 1.00 96.62 101 LYS A CA 1
ATOM 722 C C . LYS A 1 101 ? -5.796 5.458 4.013 1.00 96.62 101 LYS A C 1
ATOM 724 O O . LYS A 1 101 ? -4.783 5.896 4.551 1.00 96.62 101 LYS A O 1
ATOM 729 N N . MET A 1 102 ? -5.798 4.403 3.210 1.00 95.88 102 MET A N 1
ATOM 730 C CA . MET A 1 102 ? -4.582 3.695 2.828 1.00 95.88 102 MET A CA 1
ATOM 731 C C . MET A 1 102 ? -3.622 4.607 2.061 1.00 95.88 102 MET A C 1
ATOM 733 O O . MET A 1 102 ? -4.039 5.444 1.263 1.00 95.88 102 MET A O 1
ATOM 737 N N . THR A 1 103 ? -2.328 4.389 2.266 1.00 94.12 103 THR A N 1
ATOM 738 C CA . THR A 1 103 ? -1.248 4.958 1.460 1.00 94.12 103 THR A CA 1
ATOM 739 C C . THR A 1 103 ? -0.289 3.851 1.041 1.00 94.12 103 THR A C 1
ATOM 741 O O . THR A 1 103 ? -0.384 2.708 1.492 1.00 94.12 103 THR A O 1
ATOM 744 N N . THR A 1 104 ? 0.636 4.163 0.147 1.00 94.19 104 THR A N 1
ATOM 745 C CA . THR A 1 104 ? 1.719 3.259 -0.229 1.00 94.19 104 THR A CA 1
ATOM 746 C C . THR A 1 104 ? 3.017 4.049 -0.363 1.00 94.19 104 THR A C 1
ATOM 748 O O . THR A 1 104 ? 3.003 5.277 -0.240 1.00 94.19 104 THR A O 1
ATOM 751 N N . LYS A 1 105 ? 4.145 3.356 -0.551 1.00 94.12 105 LYS A N 1
ATOM 752 C CA . LYS A 1 105 ? 5.383 4.029 -0.972 1.00 94.12 105 LYS A CA 1
ATOM 753 C C . LYS A 1 105 ? 5.162 4.648 -2.362 1.00 94.12 105 LYS A C 1
ATOM 755 O O . LYS A 1 105 ? 4.086 4.510 -2.939 1.00 94.12 105 LYS A O 1
ATOM 760 N N . LYS A 1 106 ? 6.158 5.331 -2.925 1.00 95.81 106 LYS A N 1
ATOM 761 C CA . LYS A 1 106 ? 5.996 5.910 -4.261 1.00 95.81 106 LYS A CA 1
ATOM 762 C C . LYS A 1 106 ? 5.655 4.817 -5.284 1.00 95.81 106 LYS A C 1
ATOM 764 O O . LYS A 1 106 ? 6.003 3.641 -5.120 1.00 95.81 106 LYS A O 1
ATOM 769 N N . ILE A 1 107 ? 4.961 5.229 -6.336 1.00 96.69 107 ILE A N 1
ATOM 770 C CA . ILE A 1 107 ? 4.712 4.418 -7.526 1.00 96.69 107 ILE A CA 1
ATOM 771 C C . ILE A 1 107 ? 5.583 4.995 -8.637 1.00 96.69 107 ILE A C 1
ATOM 773 O O . ILE A 1 107 ? 5.569 6.206 -8.847 1.00 96.69 107 ILE A O 1
ATOM 777 N N . ALA A 1 108 ? 6.362 4.150 -9.301 1.00 96.31 108 ALA A N 1
ATOM 778 C CA . ALA A 1 108 ? 7.143 4.533 -10.467 1.00 96.31 108 ALA A CA 1
ATOM 779 C C . ALA A 1 108 ? 6.368 4.180 -11.736 1.00 96.31 108 ALA A C 1
ATOM 781 O O . ALA A 1 108 ? 5.670 3.167 -11.778 1.00 96.31 108 ALA A O 1
ATOM 782 N N . VAL A 1 109 ? 6.518 4.997 -12.770 1.00 95.94 109 VAL A N 1
ATOM 783 C CA . VAL A 1 109 ? 6.076 4.704 -14.131 1.00 95.94 109 VAL A CA 1
ATOM 784 C C . VAL A 1 109 ? 7.264 4.940 -15.047 1.00 95.94 109 VAL A C 1
ATOM 786 O O . VAL A 1 109 ? 7.731 6.069 -15.148 1.00 95.94 109 VAL A O 1
ATOM 789 N 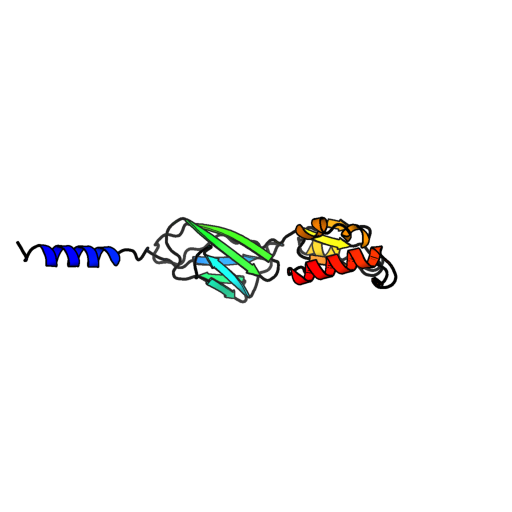N . VAL A 1 110 ? 7.747 3.900 -15.715 1.00 94.50 110 VAL A N 1
ATOM 790 C CA . VAL A 1 110 ? 8.664 4.054 -16.848 1.00 94.50 110 VAL A CA 1
ATOM 791 C C . VAL A 1 110 ? 7.811 4.301 -18.083 1.00 94.50 110 VAL A C 1
ATOM 793 O O . VAL A 1 110 ? 6.919 3.500 -18.368 1.00 94.50 110 VAL A O 1
ATOM 796 N N . LYS A 1 111 ? 8.039 5.420 -18.774 1.00 91.50 111 LYS A N 1
ATOM 797 C CA . LYS A 1 111 ? 7.263 5.839 -19.950 1.00 91.50 111 LYS A CA 1
ATOM 798 C C . LYS A 1 111 ? 7.394 4.856 -21.091 1.00 91.50 111 LYS A C 1
ATOM 800 O O . LYS A 1 111 ? 8.424 4.214 -21.224 1.00 91.50 111 LYS A O 1
ATOM 805 N N . GLY A 1 112 ? 6.371 4.833 -21.939 1.00 89.81 112 GLY A N 1
ATOM 806 C CA . GLY A 1 112 ? 6.329 4.104 -23.195 1.00 89.81 112 GLY A CA 1
ATOM 807 C C . GLY A 1 112 ? 5.380 4.753 -24.189 1.00 89.81 112 GLY A C 1
ATOM 808 O O . GLY A 1 112 ? 4.656 5.688 -23.849 1.00 89.81 112 GLY A O 1
ATOM 809 N N . ASP A 1 113 ? 5.422 4.278 -25.428 1.00 89.06 113 ASP A N 1
ATOM 810 C CA . ASP A 1 113 ? 4.759 4.928 -26.559 1.00 89.06 113 ASP A CA 1
ATOM 811 C C . ASP A 1 113 ? 3.267 4.586 -26.695 1.00 89.06 113 ASP A C 1
ATOM 813 O O . ASP A 1 113 ? 2.521 5.319 -27.349 1.00 89.06 113 ASP A O 1
ATOM 817 N N . TYR A 1 114 ? 2.818 3.464 -26.122 1.00 87.75 114 TYR A N 1
ATOM 818 C CA . TYR A 1 114 ? 1.516 2.879 -26.467 1.00 87.75 114 TYR A CA 1
ATOM 819 C C . TYR A 1 114 ? 0.446 2.984 -25.382 1.00 87.75 114 TYR A C 1
ATOM 821 O O . TYR A 1 114 ? -0.733 2.779 -25.681 1.00 87.75 114 TYR A O 1
ATOM 829 N N . ASP A 1 115 ? 0.811 3.302 -24.140 1.00 86.19 115 ASP A N 1
ATOM 830 C CA . ASP A 1 115 ? -0.152 3.460 -23.053 1.00 86.19 115 ASP A CA 1
ATOM 831 C C . ASP A 1 115 ? 0.077 4.730 -22.225 1.00 86.19 115 ASP A C 1
ATOM 833 O O . ASP A 1 115 ? 1.051 5.462 -22.387 1.00 86.19 115 ASP A O 1
ATOM 837 N N . ASN A 1 116 ? -0.899 5.027 -21.367 1.00 89.12 116 ASN A N 1
ATOM 838 C CA . ASN A 1 116 ? -0.821 6.123 -20.414 1.00 89.12 116 ASN A CA 1
ATOM 839 C C . ASN A 1 116 ? -1.304 5.643 -19.045 1.00 89.12 116 ASN A C 1
ATOM 841 O O . ASN A 1 116 ? -2.367 6.033 -18.549 1.00 89.12 116 ASN A O 1
ATOM 845 N N . ILE A 1 117 ? -0.519 4.753 -18.438 1.00 91.38 117 ILE A N 1
ATOM 846 C CA . ILE A 1 117 ? -0.787 4.267 -17.082 1.00 91.38 117 ILE A CA 1
ATOM 847 C C . ILE A 1 117 ? -0.835 5.416 -16.058 1.00 91.38 117 ILE A C 1
ATOM 849 O O . ILE A 1 117 ? -1.644 5.380 -15.130 1.00 91.38 117 ILE A O 1
ATOM 853 N N . GLY A 1 118 ? -0.060 6.486 -16.264 1.00 92.00 118 GLY A N 1
ATOM 854 C CA . GLY A 1 118 ? -0.052 7.670 -15.400 1.00 92.00 118 GLY A CA 1
ATOM 855 C C . GLY A 1 118 ? -1.418 8.360 -15.283 1.00 92.00 118 GLY A C 1
ATOM 856 O O . GLY A 1 118 ? -1.843 8.732 -14.184 1.00 92.00 118 GLY A O 1
ATOM 857 N N . ALA A 1 119 ? -2.171 8.459 -16.383 1.00 91.00 119 ALA A N 1
ATOM 858 C CA . ALA A 1 119 ? -3.531 8.997 -16.368 1.00 91.00 119 ALA A CA 1
ATOM 859 C C . ALA A 1 119 ? -4.495 8.110 -15.561 1.00 91.00 119 ALA A C 1
ATOM 861 O O . ALA A 1 119 ? -5.337 8.622 -14.820 1.00 91.00 119 ALA A O 1
ATOM 862 N N . VAL A 1 120 ? -4.352 6.783 -15.655 1.00 91.88 120 VAL A N 1
ATOM 863 C CA . VAL A 1 120 ? -5.148 5.834 -14.860 1.00 91.88 120 VAL A CA 1
ATOM 864 C C . VAL A 1 120 ? -4.854 6.007 -13.371 1.00 91.88 120 VAL A C 1
ATOM 866 O O . VAL A 1 120 ? -5.783 6.152 -12.580 1.00 91.88 120 VAL A O 1
ATOM 869 N N . LEU A 1 121 ? -3.575 6.062 -12.987 1.00 93.25 121 LEU A N 1
ATOM 870 C CA . LEU A 1 121 ? -3.163 6.279 -11.597 1.00 93.25 121 LEU A CA 1
ATOM 871 C C . LEU A 1 121 ? -3.699 7.606 -11.048 1.00 93.25 121 LEU A C 1
ATOM 873 O O . LEU A 1 121 ? -4.255 7.636 -9.949 1.00 93.25 121 LEU A O 1
ATOM 877 N N . THR A 1 122 ? -3.623 8.675 -11.842 1.00 91.69 122 THR A N 1
ATOM 878 C CA . THR A 1 122 ? -4.179 9.988 -11.485 1.00 91.69 122 THR A CA 1
ATOM 879 C C . THR A 1 122 ? -5.679 9.908 -11.191 1.00 91.69 122 THR A C 1
ATOM 881 O O . THR A 1 122 ? -6.124 10.395 -10.152 1.00 91.69 122 THR A O 1
ATOM 884 N N . ASN A 1 123 ? -6.457 9.244 -12.053 1.00 87.19 123 ASN A N 1
ATOM 885 C CA . ASN A 1 123 ? -7.902 9.074 -11.860 1.00 87.19 123 ASN A CA 1
ATOM 886 C C . ASN A 1 123 ? -8.245 8.233 -10.621 1.00 87.19 123 ASN A C 1
ATOM 888 O O . ASN A 1 123 ? -9.290 8.436 -10.009 1.00 87.19 123 ASN A O 1
ATOM 892 N N . LEU A 1 124 ? -7.359 7.316 -10.226 1.00 87.88 124 LEU A N 1
ATOM 893 C CA . LEU A 1 124 ? -7.479 6.531 -8.994 1.00 87.88 124 LEU A CA 1
ATOM 894 C C . LEU A 1 124 ? -7.008 7.293 -7.739 1.00 87.88 124 LEU A C 1
ATOM 896 O O . LEU A 1 124 ? -7.046 6.745 -6.635 1.00 87.88 124 LEU A O 1
ATOM 900 N N . GLY A 1 125 ? -6.558 8.545 -7.878 1.00 87.06 125 GLY A N 1
ATOM 901 C CA . GLY A 1 125 ? -6.043 9.357 -6.773 1.00 87.06 125 GLY A CA 1
ATOM 902 C C . GLY A 1 125 ? -4.653 8.933 -6.289 1.00 87.06 125 GLY A C 1
ATOM 903 O O . GLY A 1 125 ? -4.291 9.206 -5.144 1.00 87.06 125 GLY A O 1
ATOM 904 N N . LEU A 1 126 ? -3.879 8.248 -7.134 1.00 92.12 126 LEU A N 1
ATOM 905 C CA . LEU A 1 126 ? -2.527 7.786 -6.836 1.00 92.12 126 LEU A CA 1
ATOM 906 C C . LEU A 1 126 ? -1.489 8.721 -7.460 1.00 92.12 126 LEU A C 1
ATOM 908 O O . LEU A 1 126 ? -1.465 8.935 -8.671 1.00 92.12 126 LEU A O 1
ATOM 912 N N . SER A 1 127 ? -0.592 9.249 -6.629 1.00 93.25 127 SER A N 1
ATOM 913 C CA . SER A 1 127 ? 0.589 9.973 -7.103 1.00 93.25 127 SER A CA 1
ATOM 914 C C . SER A 1 127 ? 1.667 9.000 -7.571 1.00 93.25 127 SER A C 1
ATOM 916 O O . SER A 1 127 ? 1.883 7.957 -6.949 1.00 93.25 127 SER A O 1
ATOM 918 N N . TYR A 1 128 ? 2.377 9.373 -8.631 1.00 95.69 128 TYR A N 1
ATOM 919 C CA . TYR A 1 128 ? 3.463 8.586 -9.199 1.00 95.69 128 TYR A CA 1
ATOM 920 C C . TYR A 1 128 ? 4.643 9.476 -9.602 1.00 95.69 128 TYR A C 1
ATOM 922 O O . TYR A 1 128 ? 4.514 10.697 -9.712 1.00 95.69 128 TYR A O 1
ATOM 930 N N . THR A 1 129 ? 5.801 8.854 -9.790 1.00 96.56 129 THR A N 1
ATOM 931 C CA . THR A 1 129 ? 6.991 9.461 -10.385 1.00 96.56 129 THR A CA 1
ATOM 932 C C . THR A 1 129 ? 7.221 8.827 -11.744 1.00 96.56 129 THR A C 1
ATOM 934 O O . THR A 1 129 ? 7.162 7.607 -11.879 1.00 96.56 129 THR A O 1
ATOM 937 N N . GLU A 1 130 ? 7.442 9.666 -12.745 1.00 95.06 130 GLU A N 1
ATOM 938 C CA . GLU A 1 130 ? 7.668 9.241 -14.119 1.00 95.06 130 GLU A CA 1
ATOM 939 C C . GLU A 1 130 ? 9.172 9.196 -14.416 1.00 95.06 130 GLU A C 1
ATOM 941 O O . GLU A 1 130 ? 9.903 10.109 -14.032 1.00 95.06 130 GLU A O 1
ATOM 946 N N . PHE A 1 131 ? 9.607 8.131 -15.084 1.00 93.69 131 PHE A N 1
ATOM 947 C CA . PHE A 1 131 ? 10.959 7.917 -15.587 1.00 93.69 131 PHE A CA 1
ATOM 948 C C . PHE A 1 131 ? 10.913 7.847 -17.108 1.00 93.69 131 PHE A C 1
ATOM 950 O O . PHE A 1 131 ? 10.036 7.186 -17.670 1.00 93.69 131 PHE A O 1
ATOM 957 N N . ASP A 1 132 ? 11.845 8.523 -17.773 1.00 91.88 132 ASP A N 1
ATOM 958 C CA . ASP A 1 132 ? 11.863 8.583 -19.234 1.00 91.88 132 ASP A CA 1
ATOM 959 C C . ASP A 1 132 ? 12.393 7.280 -19.842 1.00 91.88 132 ASP A C 1
ATOM 961 O O . ASP A 1 132 ? 12.047 6.950 -20.974 1.00 91.88 132 ASP A O 1
ATOM 965 N N . SER A 1 133 ? 13.208 6.529 -19.095 1.00 91.00 133 SER A N 1
ATOM 966 C CA . SER A 1 133 ? 13.803 5.282 -19.560 1.00 91.00 133 SER A CA 1
ATOM 967 C C . SER A 1 133 ? 13.894 4.229 -18.462 1.00 91.00 133 SER A C 1
ATOM 969 O O . SER A 1 133 ? 14.055 4.536 -17.282 1.00 91.00 133 SER A O 1
ATOM 971 N N . ILE A 1 134 ? 13.865 2.953 -18.853 1.00 92.31 134 ILE A N 1
ATOM 972 C CA . ILE A 1 134 ? 14.077 1.838 -17.920 1.00 92.31 134 ILE A CA 1
ATOM 973 C C . ILE A 1 134 ? 15.479 1.870 -17.290 1.00 92.31 134 ILE A C 1
ATOM 975 O O . ILE A 1 134 ? 15.662 1.418 -16.162 1.00 92.31 134 ILE A O 1
ATOM 979 N N . TYR A 1 135 ? 16.456 2.479 -17.969 1.00 93.50 135 TYR A N 1
ATOM 980 C CA . TYR A 1 135 ? 17.814 2.641 -17.448 1.00 93.50 135 TYR A CA 1
ATOM 981 C C . TYR A 1 135 ? 17.908 3.656 -16.302 1.00 93.50 135 TYR A C 1
ATOM 983 O O . TYR A 1 135 ? 18.885 3.625 -15.551 1.00 93.50 135 TYR A O 1
ATOM 991 N N . ASP A 1 136 ? 16.881 4.480 -16.070 1.00 93.69 136 ASP A N 1
ATOM 992 C CA . ASP A 1 136 ? 16.810 5.336 -14.878 1.00 93.69 136 ASP A CA 1
ATOM 993 C C . ASP A 1 136 ? 16.688 4.510 -13.577 1.00 93.69 136 ASP A C 1
ATOM 995 O O . ASP A 1 136 ? 16.907 5.020 -12.476 1.00 93.69 136 ASP A O 1
ATOM 999 N N . LEU A 1 137 ? 16.398 3.207 -13.695 1.00 93.56 137 LEU A N 1
ATOM 1000 C CA . LEU A 1 137 ? 16.327 2.244 -12.592 1.00 93.56 137 LEU A CA 1
ATOM 1001 C C . LEU A 1 137 ? 17.674 1.551 -12.295 1.00 93.56 137 LEU A C 1
ATOM 1003 O O . LEU A 1 137 ? 17.740 0.642 -11.464 1.00 93.56 137 LEU A O 1
ATOM 1007 N N . SER A 1 138 ? 18.764 1.964 -12.951 1.00 93.75 138 SER A N 1
ATOM 1008 C CA . SER A 1 138 ? 20.090 1.336 -12.797 1.00 93.75 138 SER A CA 1
ATOM 1009 C C . SER A 1 138 ? 20.723 1.566 -11.419 1.00 93.75 138 SER A C 1
ATOM 1011 O O . SER A 1 138 ? 21.551 0.774 -10.968 1.00 93.75 138 SER A O 1
ATOM 1013 N N . ALA A 1 139 ? 20.334 2.628 -10.711 1.00 90.56 139 ALA A N 1
ATOM 1014 C CA . ALA A 1 139 ? 20.759 2.853 -9.334 1.00 90.56 139 ALA A CA 1
ATOM 1015 C C . ALA A 1 139 ? 19.791 2.157 -8.365 1.00 90.56 139 ALA A C 1
ATOM 1017 O O . ALA A 1 139 ? 18.653 2.592 -8.210 1.00 90.56 139 ALA A O 1
ATOM 1018 N N . SER A 1 140 ? 20.251 1.117 -7.661 1.00 83.06 140 SER A N 1
ATOM 1019 C CA . SER A 1 140 ? 19.396 0.318 -6.767 1.00 83.06 140 SER A CA 1
ATOM 1020 C C . SER A 1 140 ? 18.697 1.156 -5.690 1.00 83.06 140 SER A C 1
ATOM 1022 O O . SER A 1 140 ? 17.533 0.921 -5.387 1.00 83.06 140 SER A O 1
ATOM 1024 N N . SER A 1 141 ? 19.359 2.201 -5.181 1.00 88.38 141 SER A N 1
ATOM 1025 C CA . SER A 1 141 ? 18.796 3.115 -4.180 1.00 88.38 141 SER A CA 1
ATOM 1026 C C . SER A 1 141 ? 17.585 3.908 -4.674 1.00 88.38 141 SER A C 1
ATOM 1028 O O . SER A 1 141 ? 16.851 4.470 -3.868 1.00 88.38 141 SER A O 1
ATOM 1030 N N . VAL A 1 142 ? 17.380 4.004 -5.994 1.00 87.19 142 VAL A N 1
ATOM 1031 C CA . VAL A 1 142 ? 16.159 4.598 -6.549 1.00 87.19 142 VAL A CA 1
ATOM 1032 C C . VAL A 1 142 ? 14.960 3.743 -6.155 1.00 87.19 142 VAL A C 1
ATOM 1034 O O . VAL A 1 142 ? 13.935 4.304 -5.790 1.00 87.19 142 VAL A O 1
ATOM 1037 N N . LEU A 1 143 ? 15.088 2.411 -6.164 1.00 91.31 143 LEU A N 1
ATOM 1038 C CA . LEU A 1 143 ? 13.974 1.478 -5.978 1.00 91.31 143 LEU A CA 1
ATOM 1039 C C . LEU A 1 143 ? 13.487 1.370 -4.524 1.00 91.31 143 LEU A C 1
ATOM 1041 O O . LEU A 1 143 ? 12.311 1.080 -4.305 1.00 91.31 143 LEU A O 1
ATOM 1045 N N . ASP A 1 144 ? 14.337 1.683 -3.541 1.00 91.62 144 ASP A N 1
ATOM 1046 C CA . ASP A 1 144 ? 14.023 1.620 -2.100 1.00 91.62 144 ASP A CA 1
ATOM 1047 C C . ASP A 1 144 ? 12.788 2.456 -1.708 1.00 91.62 144 ASP A C 1
ATOM 1049 O O . ASP A 1 144 ? 12.040 2.128 -0.773 1.00 91.62 144 ASP A O 1
ATOM 1053 N N . ASP A 1 145 ? 12.569 3.546 -2.440 1.00 92.00 145 ASP A N 1
ATOM 1054 C CA . ASP A 1 145 ? 11.493 4.514 -2.239 1.00 92.00 145 ASP A CA 1
ATOM 1055 C C . ASP A 1 145 ? 10.157 4.085 -2.859 1.00 92.00 145 ASP A C 1
ATOM 1057 O O . ASP A 1 145 ? 9.121 4.700 -2.573 1.00 92.00 145 ASP A O 1
ATOM 1061 N N . TYR A 1 146 ? 10.164 3.047 -3.696 1.00 95.81 146 TYR A N 1
ATOM 1062 C CA . TYR A 1 146 ? 9.005 2.593 -4.450 1.00 95.81 146 TYR A CA 1
ATOM 1063 C C . TYR A 1 146 ? 8.428 1.299 -3.876 1.00 95.81 146 TYR A C 1
ATOM 1065 O O . TYR A 1 146 ? 9.045 0.578 -3.095 1.00 95.81 146 TYR A O 1
ATOM 1073 N N . SER A 1 147 ? 7.175 1.027 -4.221 1.00 95.19 147 SER A N 1
ATOM 1074 C CA . SER A 1 147 ? 6.526 -0.262 -3.923 1.00 95.19 147 SER A CA 1
ATOM 1075 C C . SER A 1 147 ? 5.905 -0.918 -5.141 1.00 95.19 147 SER A C 1
ATOM 1077 O O . SER A 1 147 ? 5.636 -2.117 -5.111 1.00 95.19 147 SER A O 1
ATOM 1079 N N . VAL A 1 148 ? 5.668 -0.135 -6.191 1.00 95.69 148 VAL A N 1
ATOM 1080 C CA . VAL A 1 148 ? 5.183 -0.610 -7.479 1.00 95.69 148 VAL A CA 1
ATOM 1081 C C . VAL A 1 148 ? 5.907 0.164 -8.577 1.00 95.69 148 VAL A C 1
ATOM 1083 O O . VAL A 1 148 ? 6.065 1.382 -8.451 1.00 95.69 148 VAL A O 1
ATOM 1086 N N . ILE A 1 149 ? 6.333 -0.532 -9.626 1.00 95.31 149 ILE A N 1
ATOM 1087 C CA . ILE A 1 149 ? 6.919 0.045 -10.836 1.00 95.31 149 ILE A CA 1
ATOM 1088 C C . ILE A 1 149 ? 6.070 -0.412 -12.014 1.00 95.31 149 ILE A C 1
ATOM 1090 O O . ILE A 1 149 ? 6.035 -1.594 -12.316 1.00 95.31 149 ILE A O 1
ATOM 1094 N N . PHE A 1 150 ? 5.412 0.512 -12.700 1.00 94.88 150 PHE A N 1
ATOM 1095 C CA . PHE A 1 150 ? 4.752 0.211 -13.963 1.00 94.88 150 PHE A CA 1
ATOM 1096 C C . PHE A 1 150 ? 5.726 0.418 -15.118 1.00 94.88 150 PHE A C 1
ATOM 1098 O O . PHE A 1 150 ? 6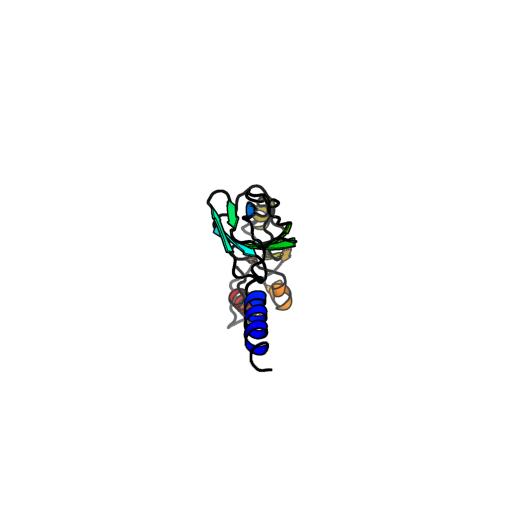.361 1.469 -15.215 1.00 94.88 150 PHE A O 1
ATOM 1105 N N . LEU A 1 151 ? 5.809 -0.566 -16.008 1.00 92.38 151 LEU A N 1
ATOM 1106 C CA . LEU A 1 151 ? 6.560 -0.478 -17.257 1.00 92.38 151 LEU A CA 1
ATOM 1107 C C . LEU A 1 151 ? 5.563 -0.281 -18.400 1.00 92.38 151 LEU A C 1
ATOM 1109 O O . LEU A 1 151 ? 4.866 -1.222 -18.782 1.00 92.38 151 LEU A O 1
ATOM 1113 N N . ALA A 1 152 ? 5.455 0.949 -18.903 1.00 89.62 152 ALA A N 1
ATOM 1114 C CA . ALA A 1 152 ? 4.535 1.261 -19.989 1.00 89.62 152 ALA A CA 1
ATOM 1115 C C . ALA A 1 152 ? 4.968 0.590 -21.300 1.00 89.62 152 ALA A C 1
ATOM 1117 O O . ALA A 1 152 ? 6.155 0.431 -21.612 1.00 89.62 152 ALA A O 1
ATOM 1118 N N . CYS A 1 153 ? 3.979 0.201 -22.096 1.00 86.38 153 CYS A N 1
ATOM 1119 C CA . CYS A 1 153 ? 4.190 -0.505 -23.346 1.00 86.38 153 CYS A CA 1
ATOM 1120 C C . CYS A 1 153 ? 4.921 0.379 -24.368 1.00 86.38 153 CYS A C 1
ATOM 1122 O O . CYS A 1 153 ? 4.553 1.532 -24.593 1.00 86.38 153 CYS A O 1
ATOM 1124 N N . GLY A 1 154 ? 5.946 -0.179 -25.018 1.00 81.81 154 GLY A N 1
ATOM 1125 C CA . GLY A 1 154 ? 6.770 0.529 -26.005 1.00 81.81 154 GLY A CA 1
ATOM 1126 C C . GLY A 1 154 ? 7.870 1.404 -25.405 1.00 81.81 154 GLY A C 1
ATOM 1127 O O . GLY A 1 154 ? 8.566 2.076 -26.148 1.00 81.81 154 GLY A O 1
ATOM 1128 N N . GLY A 1 155 ? 8.024 1.404 -24.080 1.00 72.62 155 GLY A N 1
ATOM 1129 C CA . GLY A 1 155 ? 8.987 2.239 -23.357 1.00 72.62 155 GLY A CA 1
ATOM 1130 C C . GLY A 1 155 ? 10.360 1.647 -23.108 1.00 72.62 155 GLY A C 1
ATOM 1131 O O . GLY A 1 155 ? 11.334 2.354 -22.862 1.00 72.62 155 GLY A O 1
ATOM 1132 N N . SER A 1 156 ? 10.437 0.327 -23.167 1.00 69.25 156 SER A N 1
ATOM 1133 C CA . SER A 1 156 ? 11.674 -0.425 -23.025 1.00 69.25 156 SER A CA 1
ATOM 1134 C C . SER A 1 156 ? 11.725 -1.477 -24.118 1.00 69.25 156 SER A C 1
ATOM 1136 O O . SER A 1 156 ? 10.715 -2.115 -24.428 1.00 69.25 156 SER A O 1
ATOM 1138 N N . SER A 1 157 ? 12.898 -1.635 -24.731 1.00 69.19 157 SER A N 1
ATOM 1139 C CA . SER A 1 157 ? 13.227 -2.882 -25.411 1.00 69.19 157 SER A CA 1
ATOM 1140 C C . SER A 1 157 ? 13.231 -4.015 -24.385 1.00 69.19 157 SER A C 1
ATOM 1142 O O . SER A 1 157 ? 13.429 -3.777 -23.191 1.00 69.19 157 SER A O 1
ATOM 1144 N N . GLU A 1 158 ? 13.015 -5.248 -24.840 1.00 83.06 158 GLU A N 1
ATOM 1145 C CA . GLU A 1 158 ? 13.311 -6.422 -24.016 1.00 83.06 158 GLU A CA 1
ATOM 1146 C C . GLU A 1 158 ? 14.730 -6.289 -23.439 1.00 83.06 158 GLU A C 1
ATOM 1148 O O . GLU A 1 158 ? 15.648 -5.877 -24.149 1.00 83.06 158 GLU A O 1
ATOM 1153 N N . LEU A 1 159 ? 14.885 -6.579 -22.144 1.00 88.69 159 LEU A N 1
ATOM 1154 C CA . LEU A 1 159 ? 16.195 -6.609 -21.497 1.00 88.69 159 LEU A CA 1
ATOM 1155 C C . LEU A 1 159 ? 16.880 -7.933 -21.849 1.00 88.69 159 LEU A C 1
ATOM 1157 O O . LEU A 1 159 ? 16.316 -8.998 -21.583 1.00 88.69 159 LEU A O 1
ATOM 1161 N N . TYR A 1 160 ? 18.101 -7.870 -22.378 1.00 92.50 160 TYR A N 1
ATOM 1162 C CA . TYR A 1 160 ? 18.944 -9.031 -22.671 1.00 92.50 160 TYR A CA 1
ATOM 1163 C C . TYR A 1 160 ? 20.182 -9.012 -21.759 1.00 92.50 160 TYR A C 1
ATOM 1165 O O . TYR A 1 160 ? 21.279 -8.654 -22.197 1.00 92.50 160 TYR A O 1
ATOM 1173 N N . PRO A 1 161 ? 20.034 -9.397 -20.476 1.00 93.25 161 PRO A N 1
ATOM 1174 C CA . PRO A 1 161 ? 21.093 -9.261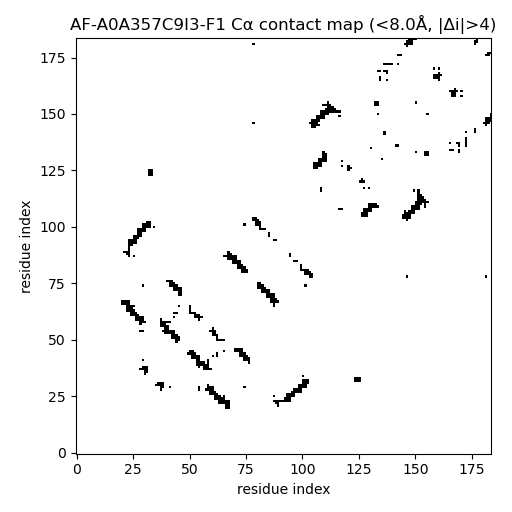 -19.473 1.00 93.25 161 PRO A CA 1
ATOM 1175 C C . PRO A 1 161 ? 22.350 -10.090 -19.784 1.00 93.25 161 PRO A C 1
ATOM 1177 O O . PRO A 1 161 ? 23.428 -9.754 -19.312 1.00 93.25 161 PRO A O 1
ATOM 1180 N N . ASP A 1 162 ? 22.235 -11.147 -20.595 1.00 95.12 162 ASP A N 1
ATOM 1181 C CA . ASP A 1 162 ? 23.381 -11.963 -21.022 1.00 95.12 162 ASP A CA 1
ATOM 1182 C C . ASP A 1 162 ? 24.177 -11.326 -22.183 1.00 95.12 162 ASP A C 1
ATOM 1184 O O . ASP A 1 162 ? 25.295 -11.753 -22.479 1.00 95.12 162 ASP A O 1
ATOM 1188 N N . GLU A 1 163 ? 23.609 -10.319 -22.856 1.00 94.62 163 GLU A N 1
ATOM 1189 C CA . GLU A 1 163 ? 24.183 -9.675 -24.045 1.00 94.62 163 GLU A CA 1
ATOM 1190 C C . GLU 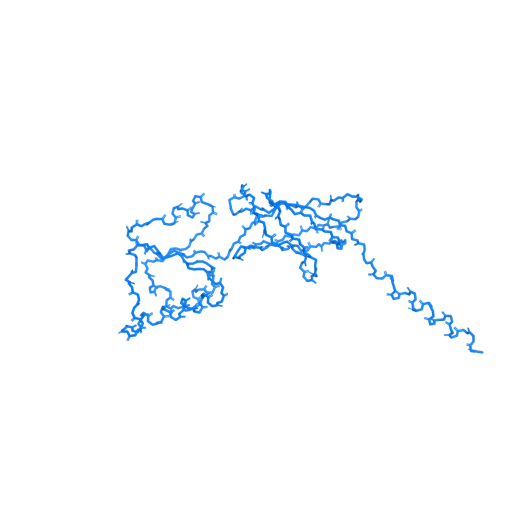A 1 163 ? 24.641 -8.234 -23.772 1.00 94.62 163 GLU A C 1
ATOM 1192 O O . GLU A 1 163 ? 25.663 -7.805 -24.317 1.00 94.62 163 GLU A O 1
ATOM 1197 N N . PHE A 1 164 ? 23.931 -7.497 -22.907 1.00 93.94 164 PHE A N 1
ATOM 1198 C CA . PHE A 1 164 ? 24.195 -6.084 -22.625 1.00 93.94 164 PHE A CA 1
ATOM 1199 C C . PHE A 1 164 ? 24.410 -5.822 -21.120 1.00 93.94 164 PHE A C 1
ATOM 1201 O O . PHE A 1 164 ? 23.501 -6.053 -20.322 1.00 93.94 164 PHE A O 1
ATOM 1208 N N . PRO A 1 165 ? 25.575 -5.276 -20.707 1.00 93.56 165 PRO A N 1
ATOM 1209 C CA . PRO A 1 165 ? 25.864 -5.014 -19.292 1.00 93.56 165 PRO A CA 1
ATOM 1210 C C . PRO A 1 165 ? 24.893 -4.043 -18.606 1.00 93.56 165 PRO A C 1
ATOM 1212 O O . PRO A 1 165 ? 24.586 -4.211 -17.428 1.00 93.56 165 PRO A O 1
ATOM 1215 N N . ASP A 1 166 ? 24.395 -3.032 -19.324 1.00 92.06 166 ASP A N 1
ATOM 1216 C CA . ASP A 1 166 ? 23.443 -2.068 -18.757 1.00 92.06 166 ASP A CA 1
ATOM 1217 C C . ASP A 1 166 ? 22.077 -2.731 -18.482 1.00 92.06 166 ASP A C 1
ATOM 1219 O O . ASP A 1 166 ? 21.451 -2.461 -17.451 1.00 92.06 166 ASP A O 1
ATOM 1223 N N . ASP A 1 167 ? 21.659 -3.677 -19.333 1.00 94.94 167 ASP A N 1
ATOM 1224 C CA . ASP A 1 167 ? 20.455 -4.489 -19.122 1.00 94.94 167 ASP A CA 1
ATOM 1225 C C . ASP A 1 167 ? 20.613 -5.398 -17.903 1.00 94.94 167 ASP A C 1
ATOM 1227 O O . ASP A 1 167 ? 19.673 -5.548 -17.122 1.00 94.94 167 ASP A O 1
ATOM 1231 N N . GLU A 1 168 ? 21.802 -5.980 -17.708 1.00 95.44 168 GLU A N 1
ATOM 1232 C CA . GLU A 1 168 ? 22.114 -6.827 -16.553 1.00 95.44 168 GLU A CA 1
ATOM 1233 C C . GLU A 1 168 ? 21.910 -6.074 -15.231 1.00 95.44 168 GLU A C 1
ATOM 1235 O O . GLU A 1 168 ? 21.312 -6.606 -14.289 1.00 95.44 168 GLU A O 1
ATOM 1240 N N . VAL A 1 169 ? 22.358 -4.816 -15.158 1.00 95.81 169 VAL A N 1
ATOM 1241 C CA . VAL A 1 169 ? 22.207 -3.975 -13.961 1.00 95.81 169 VAL A CA 1
ATOM 1242 C C . VAL A 1 169 ? 20.732 -3.728 -13.650 1.00 95.81 169 VA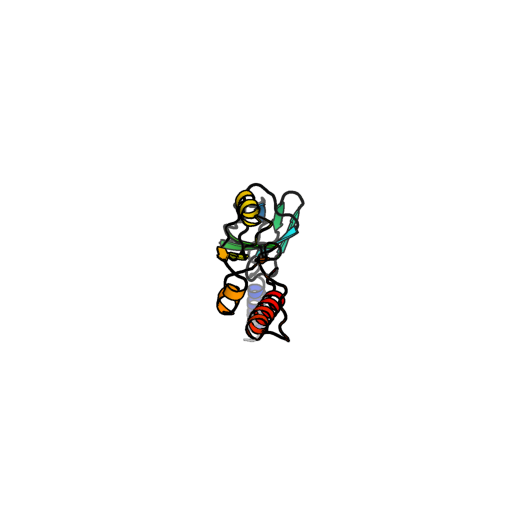L A C 1
ATOM 1244 O O . VAL A 1 169 ? 20.283 -3.986 -12.528 1.00 95.81 169 VAL A O 1
ATOM 1247 N N . VAL A 1 170 ? 19.962 -3.264 -14.638 1.00 95.19 170 VAL A N 1
ATOM 1248 C CA . VAL A 1 170 ? 18.525 -2.996 -14.476 1.00 95.19 170 VAL A CA 1
ATOM 1249 C C . VAL A 1 170 ? 17.778 -4.278 -14.107 1.00 95.19 170 VAL A C 1
ATOM 1251 O O . VAL A 1 170 ? 16.998 -4.290 -13.153 1.00 95.19 170 VAL A O 1
ATOM 1254 N N . TYR A 1 171 ? 18.053 -5.378 -14.808 1.00 94.94 171 TYR A N 1
ATOM 1255 C CA . TYR A 1 171 ? 17.438 -6.679 -14.563 1.00 94.94 171 TYR A CA 1
ATOM 1256 C C . TYR A 1 171 ? 17.683 -7.171 -13.130 1.00 94.94 171 TYR A C 1
ATOM 1258 O O . TYR A 1 171 ? 16.745 -7.578 -12.437 1.00 94.94 171 TYR A O 1
ATOM 1266 N N . ASN A 1 172 ? 18.926 -7.088 -12.648 1.00 95.81 172 ASN A N 1
ATOM 1267 C CA . ASN A 1 172 ? 19.278 -7.501 -11.292 1.00 95.81 172 ASN A CA 1
ATOM 1268 C C . ASN A 1 172 ? 18.606 -6.626 -10.224 1.00 95.81 172 ASN A C 1
ATOM 1270 O O . ASN A 1 172 ? 18.114 -7.159 -9.224 1.00 95.81 172 ASN A O 1
ATOM 1274 N N . ASN A 1 173 ? 18.514 -5.313 -10.451 1.00 96.12 173 ASN A N 1
ATOM 1275 C CA . ASN A 1 173 ? 17.805 -4.403 -9.553 1.00 96.12 173 ASN A CA 1
ATOM 1276 C C . ASN A 1 173 ? 16.305 -4.722 -9.485 1.00 96.12 173 ASN A C 1
ATOM 1278 O O . ASN A 1 173 ? 15.753 -4.835 -8.391 1.00 96.12 173 ASN A O 1
ATOM 1282 N N . LEU A 1 174 ? 15.645 -4.924 -10.632 1.00 95.31 174 LEU A N 1
ATOM 1283 C CA . LEU A 1 174 ? 14.223 -5.283 -10.684 1.00 95.31 174 LEU A CA 1
ATOM 1284 C C . LEU A 1 174 ? 13.954 -6.637 -10.015 1.00 95.31 174 LEU A C 1
ATOM 1286 O O . LEU A 1 174 ? 12.986 -6.783 -9.266 1.00 95.31 174 LEU A O 1
ATOM 1290 N N . ARG A 1 175 ? 14.840 -7.620 -10.215 1.00 95.38 175 ARG A N 1
ATOM 1291 C CA . ARG A 1 175 ? 14.764 -8.918 -9.535 1.00 95.38 175 ARG A CA 1
ATOM 1292 C C . ARG A 1 175 ? 14.864 -8.765 -8.016 1.00 95.38 175 ARG A C 1
ATOM 1294 O 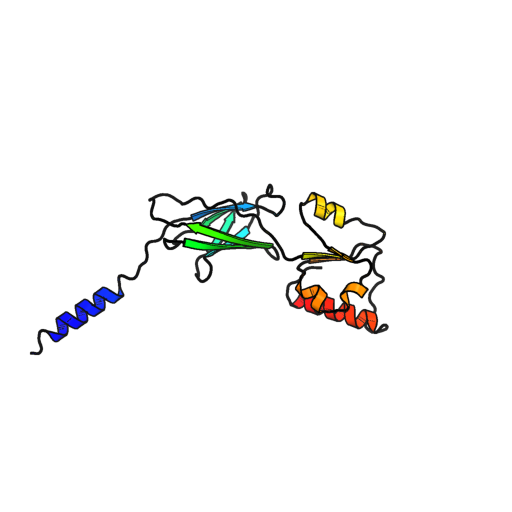O . ARG A 1 175 ? 14.097 -9.408 -7.299 1.00 95.38 175 ARG A O 1
ATOM 1301 N N . LEU A 1 176 ? 15.799 -7.948 -7.526 1.00 95.62 176 LEU A N 1
ATOM 1302 C CA . LEU A 1 176 ? 15.945 -7.682 -6.094 1.00 95.62 176 LEU A CA 1
ATOM 1303 C C . LEU A 1 176 ? 14.701 -6.980 -5.536 1.00 95.62 176 LEU A C 1
ATOM 1305 O O . LEU A 1 176 ? 14.148 -7.429 -4.537 1.00 95.62 176 LEU A O 1
ATOM 1309 N N . PHE A 1 177 ? 14.207 -5.959 -6.232 1.00 96.06 177 PHE A N 1
ATOM 1310 C CA . PHE A 1 177 ? 12.998 -5.232 -5.857 1.00 96.06 177 PHE A CA 1
ATOM 1311 C C . PHE A 1 177 ? 11.780 -6.157 -5.702 1.00 96.06 177 PHE A C 1
ATOM 1313 O O . PHE A 1 177 ? 11.074 -6.090 -4.695 1.00 96.06 177 PHE A O 1
ATOM 1320 N N . VAL A 1 178 ? 11.563 -7.080 -6.646 1.00 95.94 178 VAL A N 1
ATOM 1321 C CA . VAL A 1 178 ? 10.495 -8.091 -6.542 1.00 95.94 178 VAL A CA 1
ATOM 1322 C C . VAL A 1 178 ? 10.742 -9.052 -5.376 1.00 95.94 178 VAL A C 1
ATOM 1324 O O . VAL A 1 178 ? 9.811 -9.369 -4.633 1.00 95.94 178 VAL A O 1
ATOM 1327 N N . ALA A 1 179 ? 11.985 -9.499 -5.170 1.00 95.19 179 ALA A N 1
ATOM 1328 C CA . ALA A 1 179 ? 12.336 -10.379 -4.053 1.00 95.19 179 ALA A CA 1
ATOM 1329 C C . ALA A 1 179 ? 12.073 -9.732 -2.678 1.00 95.19 179 ALA A C 1
ATOM 1331 O O . ALA A 1 179 ? 11.766 -10.436 -1.715 1.00 95.19 179 ALA A O 1
ATOM 1332 N N . GLU A 1 180 ? 12.136 -8.403 -2.595 1.00 93.31 180 GLU A N 1
ATOM 1333 C CA . GLU A 1 180 ? 11.837 -7.612 -1.396 1.00 93.31 180 GLU A CA 1
ATOM 1334 C C . GLU A 1 180 ? 10.345 -7.248 -1.245 1.00 93.31 180 GLU A C 1
ATOM 1336 O O . GLU A 1 180 ? 9.951 -6.597 -0.274 1.00 93.31 180 GLU A O 1
ATOM 1341 N N . GLY A 1 181 ? 9.487 -7.712 -2.161 1.00 92.75 181 GLY A N 1
ATOM 1342 C CA . GLY A 1 181 ? 8.032 -7.519 -2.120 1.00 92.75 181 GLY A CA 1
ATOM 1343 C C . GLY A 1 181 ? 7.516 -6.338 -2.949 1.00 92.75 181 GLY A C 1
ATOM 1344 O O . GLY A 1 181 ? 6.334 -5.987 -2.852 1.00 92.75 181 GLY A O 1
ATOM 1345 N N . GLY A 1 182 ? 8.375 -5.722 -3.762 1.00 95.06 182 GLY A N 1
ATOM 1346 C CA . GLY A 1 182 ? 7.973 -4.768 -4.787 1.00 95.06 182 GLY A CA 1
ATOM 1347 C C . GLY A 1 182 ? 7.100 -5.417 -5.866 1.00 95.06 182 GLY A C 1
ATOM 1348 O O . GLY A 1 182 ? 7.257 -6.594 -6.190 1.00 95.06 182 GLY A O 1
ATOM 1349 N N . GLY A 1 183 ? 6.146 -4.658 -6.402 1.00 94.44 183 GLY A N 1
ATOM 1350 C CA . GLY A 1 183 ? 5.316 -5.079 -7.534 1.00 94.44 183 GLY A CA 1
ATOM 1351 C C . GLY A 1 183 ? 5.807 -4.484 -8.852 1.00 94.44 183 GLY A C 1
ATOM 1352 O O . GLY A 1 183 ? 6.166 -3.310 -8.886 1.00 94.44 183 GLY A O 1
ATOM 1353 N N . ILE A 1 184 ? 5.784 -5.269 -9.925 1.00 92.19 184 ILE A N 1
ATOM 1354 C CA . ILE A 1 184 ? 5.972 -4.804 -11.307 1.00 92.19 184 ILE A CA 1
ATOM 1355 C C . ILE A 1 184 ? 4.717 -5.171 -12.096 1.00 92.19 184 ILE A C 1
ATOM 1357 O O . ILE A 1 184 ? 4.220 -6.300 -11.865 1.00 92.19 184 ILE A O 1
#

Secondary structure (DSSP, 8-state):
--SHHHHHHHHHHHHTT-----EEEEEEEEE-TTSSSB-TT-EEEETTSS-EEE--TTSEEEEEEEESEEEEEEEEETTEEEEEEEEE---SSPEEPPPEEPB-SEEEEE--SS--HHHHHHHTT--EEE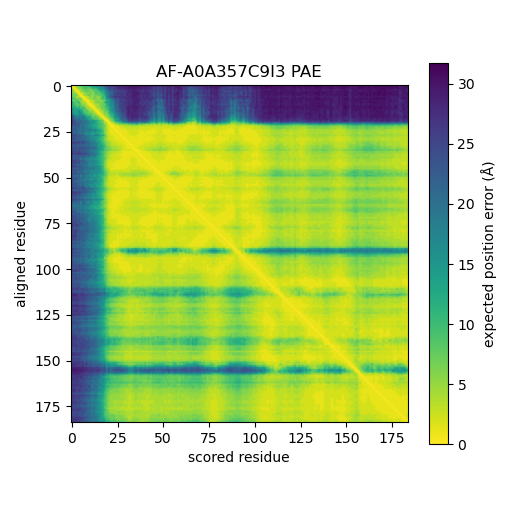ES-GGGG-SHHHHTTEEEEEE-TTSSPPP-TTT-HHHHHHHHHHHHHHHTT-B-

Solvent-accessible surface area (backbone atoms only — not comparable to full-atom values): 10161 Å² total; per-residue (Å²): 130,76,76,64,63,60,57,56,53,54,54,56,60,54,61,72,66,70,73,74,70,59,53,32,39,40,29,36,38,34,22,32,58,66,64,77,50,54,37,58,64,25,42,36,30,38,71,98,49,99,45,67,37,54,17,38,93,75,5,38,35,66,36,67,75,39,54,49,43,84,39,50,36,36,38,40,48,90,74,31,36,36,76,51,75,39,81,37,60,87,70,95,54,73,43,77,42,74,79,41,55,33,42,60,57,44,28,39,34,26,40,30,78,74,54,63,65,67,61,55,35,49,76,53,49,44,76,69,48,80,34,83,38,61,69,74,46,50,50,58,78,64,55,75,58,39,37,35,41,45,78,34,47,77,28,59,75,87,73,49,48,94,81,34,73,72,34,31,46,26,51,52,37,53,52,49,41,44,75,74,68,34,44,112

Radius of gyration: 24.99 Å; Cα contacts (8 Å, |Δi|>4): 368; chains: 1; bounding box: 46×29×91 Å

pLDDT: mean 89.29, std 14.03, range [47.47, 98.81]

Mean predicted aligned error: 7.93 Å

Foldseek 3Di:
DPPVVVVVVVVVVVVVPPPLADWAKAKEFEAELVRPHGDFFWWKAWPPDPWIDGAHPRRMDITTRHGAAKTWMKTDDQQKIWIDIDHGDDPVDYHYDPHTYIDGFAEEEEDADPDDVVVVCVVSNHDHHYDPALLVCLDLVVLVRHQEYHYDPHRDDPQDVVPDVSSVSSVVSVVVSVVVRHYD

Sequence (184 aa):
MKKVMIGLVLVMLFVVLSGCGETATVTGYIMAPNGEDPVVGATVSVKGKGISTTTNGTGRYTLANVPTGKQTLQAVKGNFRVEFTVSVHNSGTPIEAPIAKMTTKKIAVVKGDYDNIGAVLTNLGLSYTEFDSIYDLSASSVLDDYSVIFLACGGSSELYPDEFPDDEVVYNNLRLFVAEGGGI

Nearest PDB structures (foldseek):
  1h8l-assembly1_A  TM=8.018E-01  e=1.501E-04  Lophonetta specularioides
  8fia-assembly1_A-2  TM=7.548E-01  e=1.030E-04  Drosophila melanogaster
  5aq0-assembly1_A  TM=7.604E-01  e=2.482E-04  Homo sapiens
  2xet-assembly2_B  TM=7.305E-01  e=6.786E-04  Yersinia pestis
  8s9s-assembly1_7  TM=5.415E-01  e=8.528E-05  Homo sapiens